Protein AF-A0A431LQL5-F1 (afdb_monomer)

Mean predicted aligned error: 10.03 Å

Foldseek 3Di:
DVVLLVVLVVLLVVLVVLLVVLVVQLVVLVVVLVVLVVLLVVLVVLLVVLVVLLVVLVVQLVVLVVQLVVLVVQLVVLVVVPPVSPVSNVVSVVSNVVSVVSNVVSVVVNVVSVVSNVVSVVVSVVSVVVSVVSVVSSVVSVVVSVVSVVSSVVSVVSSVVVVVVVVVVVVVVVVVVVVVVVVVVVVVVVVVVVVVVVVVVVVVVVDDDPPPPPDDD

Structure (mmCIF, N/CA/C/O backbone):
data_AF-A0A431LQL5-F1
#
_entry.id   AF-A0A431LQL5-F1
#
loop_
_atom_site.group_PDB
_atom_site.id
_atom_site.type_symbol
_atom_site.label_atom_id
_atom_site.label_alt_id
_atom_site.label_comp_id
_atom_site.label_asym_id
_atom_site.label_entity_id
_atom_site.label_seq_id
_atom_site.pdbx_PDB_ins_code
_atom_site.Cartn_x
_atom_site.Cartn_y
_atom_site.Cartn_z
_atom_site.occupancy
_atom_site.B_iso_or_equiv
_atom_site.auth_seq_id
_atom_site.auth_comp_id
_atom_site.auth_asym_id
_atom_site.auth_atom_id
_atom_site.pdbx_PDB_model_num
ATOM 1 N N . MET A 1 1 ? -25.141 4.471 36.724 1.00 68.12 1 MET A N 1
ATOM 2 C CA . MET A 1 1 ? -25.374 3.492 35.639 1.00 68.12 1 MET A CA 1
ATOM 3 C C . MET A 1 1 ? -25.519 4.167 34.290 1.00 68.12 1 MET A C 1
ATOM 5 O O . MET A 1 1 ? -24.923 3.683 33.337 1.00 68.12 1 MET A O 1
ATOM 9 N N . ASP A 1 2 ? -26.201 5.310 34.222 1.00 74.81 2 ASP A N 1
ATOM 10 C CA . ASP A 1 2 ? -26.370 6.087 32.985 1.00 74.81 2 ASP A CA 1
ATOM 11 C C . ASP A 1 2 ? -25.061 6.408 32.254 1.00 74.81 2 ASP A C 1
ATOM 13 O O . ASP A 1 2 ? -24.994 6.272 31.037 1.00 74.81 2 ASP A O 1
ATOM 17 N N . GLU A 1 3 ? -23.993 6.751 32.980 1.00 81.88 3 GLU A N 1
ATOM 18 C CA . GLU A 1 3 ? -22.675 7.021 32.385 1.00 81.88 3 GLU A CA 1
ATOM 19 C C . GLU A 1 3 ? -22.009 5.776 31.775 1.00 81.88 3 GLU A C 1
ATOM 21 O O . GLU A 1 3 ? -21.384 5.851 30.718 1.00 81.88 3 GLU A O 1
ATOM 26 N N . LEU A 1 4 ? -22.164 4.605 32.402 1.00 85.38 4 LEU A N 1
ATOM 27 C CA . LEU A 1 4 ? -21.654 3.346 31.849 1.00 85.38 4 LEU A CA 1
ATOM 28 C C . LEU A 1 4 ? -22.458 2.939 30.611 1.00 85.38 4 LEU A C 1
ATOM 30 O O . LEU A 1 4 ? -21.873 2.592 29.587 1.00 85.38 4 LEU A O 1
ATOM 34 N N . GLY A 1 5 ? -23.788 3.044 30.675 1.00 85.69 5 GLY A N 1
ATOM 35 C CA . GLY A 1 5 ? -24.665 2.766 29.538 1.00 85.69 5 GLY A CA 1
ATOM 36 C C . GLY A 1 5 ? -24.397 3.696 28.351 1.00 85.69 5 GLY A C 1
ATOM 37 O O . GLY A 1 5 ? -24.315 3.235 27.211 1.00 85.69 5 GLY A O 1
ATOM 38 N N . SER A 1 6 ? -24.192 4.993 28.606 1.00 89.00 6 SER A N 1
ATOM 39 C CA . SER A 1 6 ? -23.862 5.969 27.563 1.00 89.00 6 SER A CA 1
ATOM 40 C C . SER A 1 6 ? -22.491 5.697 26.940 1.00 89.00 6 SER A C 1
ATOM 42 O O . SER A 1 6 ? -22.365 5.717 25.715 1.00 89.00 6 SER A O 1
ATOM 44 N N . THR A 1 7 ? -21.486 5.351 27.749 1.00 90.12 7 THR A N 1
ATOM 45 C CA . THR A 1 7 ? -20.135 5.025 27.269 1.00 90.12 7 THR A CA 1
ATOM 46 C C . THR A 1 7 ? -20.139 3.777 26.387 1.00 90.12 7 THR A C 1
ATOM 48 O O . THR A 1 7 ? -19.570 3.792 25.295 1.00 90.12 7 THR A O 1
ATOM 51 N N . VAL A 1 8 ? -20.836 2.715 26.799 1.00 91.12 8 VAL A N 1
ATOM 52 C CA . VAL A 1 8 ? -20.939 1.478 26.010 1.00 91.12 8 VAL A CA 1
ATOM 53 C C . VAL A 1 8 ? -21.670 1.722 24.685 1.00 91.12 8 VAL A C 1
ATOM 55 O O . VAL A 1 8 ? -21.226 1.260 23.631 1.00 91.12 8 VAL A O 1
ATOM 58 N N . ARG A 1 9 ? -22.749 2.515 24.695 1.00 86.19 9 ARG A N 1
ATOM 59 C CA . ARG A 1 9 ? -23.486 2.871 23.474 1.00 86.19 9 ARG A CA 1
ATOM 60 C C . ARG A 1 9 ? -22.652 3.736 22.524 1.00 86.19 9 ARG A C 1
ATOM 62 O O . ARG A 1 9 ? -22.682 3.516 21.312 1.00 86.19 9 ARG A O 1
ATOM 69 N N . ASN A 1 10 ? -21.859 4.660 23.062 1.00 90.06 10 ASN A N 1
ATOM 70 C CA . ASN A 1 10 ? -20.905 5.450 22.284 1.00 90.06 10 ASN A CA 1
ATOM 71 C C . ASN A 1 10 ? -19.797 4.577 21.675 1.00 90.06 10 ASN A C 1
ATOM 73 O O . ASN A 1 10 ? -19.424 4.799 20.521 1.00 90.06 10 ASN A O 1
ATOM 77 N N . ASN A 1 11 ? -19.309 3.557 22.388 1.00 90.75 11 ASN A N 1
ATOM 78 C CA . ASN A 1 11 ? -18.356 2.580 21.847 1.00 90.75 11 ASN A CA 1
ATOM 79 C C . ASN A 1 11 ? -18.954 1.767 20.691 1.00 90.75 11 ASN A C 1
ATOM 81 O O . ASN A 1 11 ? -18.308 1.610 19.652 1.00 90.75 11 ASN A O 1
ATOM 85 N N . ALA A 1 12 ? -20.199 1.303 20.823 1.00 86.81 12 ALA A N 1
ATOM 86 C CA . ALA A 1 12 ? -20.903 0.597 19.750 1.00 86.81 12 ALA A CA 1
ATOM 87 C C . ALA A 1 12 ? -21.078 1.481 18.498 1.00 86.81 12 ALA A C 1
ATOM 89 O O . ALA A 1 12 ? -20.837 1.051 17.371 1.00 86.81 12 ALA A O 1
ATOM 90 N N . HIS A 1 13 ? -21.424 2.758 18.679 1.00 87.88 13 HIS A N 1
ATOM 91 C CA . HIS A 1 13 ? -21.494 3.705 17.565 1.00 87.88 13 HIS A CA 1
ATOM 92 C C . HIS A 1 13 ? -20.112 3.969 16.935 1.00 87.88 13 HIS A C 1
ATOM 94 O O . HIS A 1 13 ? -19.963 3.969 15.712 1.00 87.88 13 HIS A O 1
ATOM 100 N N . SER A 1 14 ? -19.081 4.150 17.764 1.00 90.69 14 SER A N 1
ATOM 101 C CA . SER A 1 14 ? -17.709 4.408 17.307 1.00 90.69 14 SER A CA 1
ATOM 102 C C . SER A 1 14 ? -17.131 3.229 16.524 1.00 90.69 14 SER A C 1
ATOM 104 O O . SER A 1 14 ? -16.461 3.439 15.515 1.00 90.69 14 SER A O 1
ATOM 106 N N . THR A 1 15 ? -17.433 1.994 16.929 1.00 91.06 15 THR A N 1
ATOM 107 C CA . THR A 1 15 ? -17.027 0.785 16.194 1.00 91.06 15 THR A CA 1
ATOM 108 C C . THR A 1 15 ? -17.727 0.662 14.846 1.00 91.06 15 THR A C 1
ATOM 110 O O . THR A 1 15 ? -17.066 0.345 13.859 1.00 91.06 15 THR A O 1
ATOM 113 N N . HIS A 1 16 ? -19.017 0.998 14.741 1.00 87.50 16 HIS A N 1
ATOM 114 C CA . HIS A 1 16 ? -19.687 1.064 13.437 1.00 87.50 16 HIS A CA 1
ATOM 115 C C . HIS A 1 16 ? -19.023 2.071 12.491 1.00 87.50 16 HIS A C 1
ATOM 117 O O . HIS A 1 16 ? -18.766 1.749 11.328 1.00 87.50 16 HIS A O 1
ATOM 123 N N . HIS A 1 17 ? -18.698 3.266 12.991 1.00 90.44 17 HIS A N 1
ATOM 124 C CA . HIS A 1 17 ? -18.000 4.276 12.199 1.00 90.44 17 HIS A CA 1
ATOM 125 C C . HIS A 1 17 ? -16.587 3.818 11.799 1.00 90.44 17 HIS A C 1
ATOM 127 O O . HIS A 1 17 ? -16.195 3.954 10.640 1.00 90.44 17 HIS A O 1
ATOM 133 N N . ALA A 1 18 ? -15.846 3.201 12.724 1.00 92.12 18 ALA A N 1
ATOM 134 C CA . ALA A 1 18 ? -14.536 2.623 12.442 1.00 92.12 18 ALA A CA 1
ATOM 135 C C . ALA A 1 18 ? -14.611 1.537 11.357 1.00 92.12 18 ALA A C 1
ATOM 137 O O . ALA A 1 18 ? -13.776 1.525 10.457 1.00 92.12 18 ALA A O 1
ATOM 138 N N . ASN A 1 19 ? -15.632 0.674 11.379 1.00 88.19 19 ASN A N 1
ATOM 139 C CA . ASN A 1 19 ? -15.791 -0.376 10.374 1.00 88.19 19 ASN A CA 1
ATOM 140 C C . ASN A 1 19 ? -16.018 0.205 8.967 1.00 88.19 19 ASN A C 1
ATOM 142 O O . ASN A 1 19 ? -15.451 -0.283 7.991 1.00 88.19 19 ASN A O 1
ATOM 146 N N . HIS A 1 20 ? -16.787 1.294 8.864 1.00 89.44 20 HIS A N 1
ATOM 147 C CA . HIS A 1 20 ? -16.960 2.015 7.602 1.00 89.44 20 HIS A CA 1
ATOM 148 C C . HIS A 1 20 ? -15.632 2.600 7.089 1.00 89.44 20 HIS A C 1
ATOM 150 O O . HIS A 1 20 ? -15.279 2.404 5.926 1.00 89.44 20 HIS A O 1
ATOM 156 N N . LEU A 1 21 ? -14.863 3.268 7.959 1.00 92.56 21 LEU A N 1
ATOM 157 C CA . LEU A 1 21 ? -13.552 3.833 7.606 1.00 92.56 21 LEU A CA 1
ATOM 158 C C . LEU A 1 21 ? -12.555 2.757 7.161 1.00 92.56 21 LEU A C 1
ATOM 160 O O . LEU A 1 21 ? -11.821 2.949 6.193 1.00 92.56 21 LEU A O 1
ATOM 164 N N . VAL A 1 22 ? -12.553 1.608 7.835 1.00 91.19 22 VAL A N 1
ATOM 165 C CA . VAL A 1 22 ? -11.732 0.449 7.473 1.00 91.19 22 VAL A CA 1
ATOM 166 C C . VAL A 1 22 ? -12.121 -0.096 6.096 1.00 91.19 22 VAL A C 1
ATOM 168 O O . VAL A 1 22 ? -11.240 -0.384 5.285 1.00 91.19 22 VAL A O 1
ATOM 171 N N . GLY A 1 23 ? 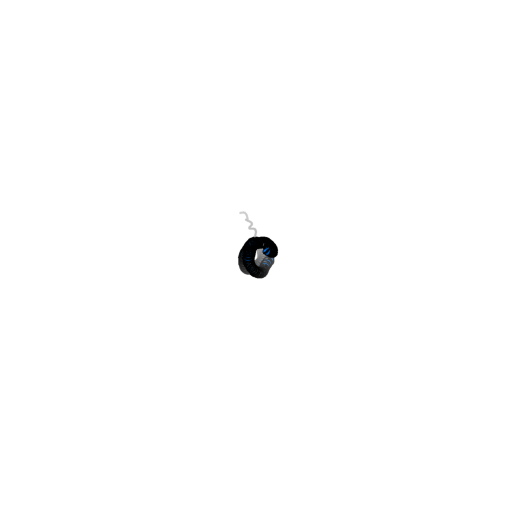-13.421 -0.170 5.790 1.00 88.94 23 GLY A N 1
ATOM 172 C CA . GLY A 1 23 ? -13.912 -0.539 4.461 1.00 88.94 23 GLY A CA 1
ATOM 173 C C . GLY A 1 23 ? -13.392 0.395 3.364 1.00 88.94 23 GLY A C 1
ATOM 174 O O . GLY A 1 23 ? -12.828 -0.071 2.373 1.00 88.94 23 GLY A O 1
ATOM 175 N N . GLN A 1 24 ? -13.487 1.710 3.581 1.00 92.12 24 GLN A N 1
ATOM 176 C CA . GLN A 1 24 ? -12.961 2.715 2.649 1.00 92.12 24 GLN A CA 1
ATOM 177 C C . GLN A 1 24 ? -11.437 2.623 2.486 1.00 92.12 24 GLN A C 1
ATOM 179 O O . GLN A 1 24 ? -10.925 2.706 1.370 1.00 92.12 24 GLN A O 1
ATOM 184 N N . ALA A 1 25 ? -10.695 2.412 3.577 1.00 90.50 25 ALA A N 1
ATOM 185 C CA . ALA A 1 25 ? -9.245 2.233 3.527 1.00 90.50 25 ALA A CA 1
ATOM 186 C C . ALA A 1 25 ? -8.850 0.989 2.714 1.00 90.50 25 ALA A C 1
ATOM 188 O O . ALA A 1 25 ? -7.903 1.037 1.929 1.00 90.50 25 ALA A O 1
ATOM 189 N N . CYS A 1 26 ? -9.603 -0.106 2.850 1.00 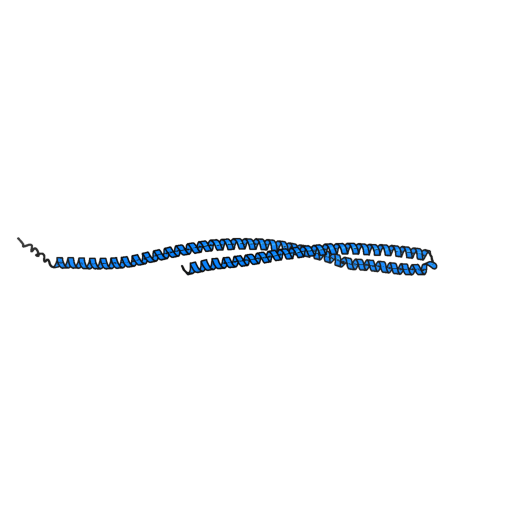88.94 26 CYS A N 1
ATOM 190 C CA . CYS A 1 26 ? -9.386 -1.339 2.096 1.00 88.94 26 CYS A CA 1
ATOM 191 C C . CYS A 1 26 ? -9.637 -1.136 0.591 1.00 88.94 26 CYS A C 1
ATOM 193 O O . CYS A 1 26 ? -8.859 -1.610 -0.241 1.00 88.94 26 CYS A O 1
ATOM 195 N N . GLU A 1 27 ? -10.676 -0.377 0.230 1.00 90.69 27 GLU A N 1
ATOM 196 C CA . GLU A 1 27 ? -10.960 -0.004 -1.160 1.00 90.69 27 GLU A CA 1
ATOM 197 C C . GLU A 1 27 ? -9.833 0.857 -1.755 1.00 90.69 27 GLU A C 1
ATOM 199 O O . GLU A 1 27 ? -9.341 0.570 -2.849 1.00 90.69 27 GLU A O 1
ATOM 204 N N . ILE A 1 28 ? -9.364 1.870 -1.015 1.00 91.06 28 ILE A N 1
ATOM 205 C CA . ILE A 1 28 ? -8.252 2.735 -1.437 1.00 91.06 28 ILE A CA 1
ATOM 206 C C . ILE A 1 28 ? -6.972 1.919 -1.629 1.00 91.06 28 ILE A C 1
ATOM 208 O O . ILE A 1 28 ? -6.311 2.071 -2.656 1.00 91.06 28 ILE A O 1
ATOM 212 N N . ALA A 1 29 ? -6.635 1.039 -0.684 1.00 88.88 29 ALA A N 1
ATOM 213 C CA . ALA A 1 29 ? -5.450 0.191 -0.775 1.00 88.88 29 ALA A CA 1
ATOM 214 C C . ALA A 1 29 ? -5.539 -0.789 -1.959 1.00 88.88 29 ALA A C 1
ATOM 216 O O . ALA A 1 29 ? -4.567 -0.962 -2.691 1.00 88.88 29 ALA A O 1
ATOM 217 N N . THR A 1 30 ? -6.722 -1.357 -2.218 1.00 89.06 30 THR A N 1
ATOM 218 C CA . THR A 1 30 ? -6.963 -2.227 -3.383 1.00 89.06 30 THR A CA 1
ATOM 219 C C . THR A 1 30 ? -6.776 -1.463 -4.693 1.00 89.06 30 THR A C 1
ATOM 221 O O . THR A 1 30 ? -6.071 -1.921 -5.593 1.00 89.06 30 THR A O 1
ATOM 224 N N . ARG A 1 31 ? -7.351 -0.259 -4.797 1.00 92.12 31 ARG A N 1
ATOM 225 C CA . ARG A 1 31 ? -7.182 0.600 -5.975 1.00 92.12 31 ARG A CA 1
ATOM 226 C C . ARG A 1 31 ? -5.724 1.031 -6.154 1.00 92.12 31 ARG A C 1
ATOM 228 O O . ARG A 1 31 ? -5.241 1.052 -7.281 1.00 92.12 31 ARG A O 1
ATOM 235 N N . GLY A 1 32 ? -5.020 1.320 -5.060 1.00 91.69 32 GLY A N 1
ATOM 236 C CA . GLY A 1 32 ? -3.582 1.593 -5.058 1.00 91.69 32 GLY A CA 1
ATOM 237 C C . GLY A 1 32 ? -2.769 0.414 -5.594 1.00 91.69 32 GLY A C 1
ATOM 238 O O . GLY A 1 32 ? -1.915 0.609 -6.454 1.00 91.69 32 GLY A O 1
ATOM 239 N N . GLY A 1 33 ? -3.090 -0.811 -5.167 1.00 90.38 33 GLY A N 1
ATOM 240 C CA . GLY A 1 33 ? -2.481 -2.036 -5.687 1.00 90.38 33 GLY A CA 1
ATOM 241 C C . GLY A 1 33 ? -2.683 -2.222 -7.195 1.00 90.38 33 GLY A C 1
ATOM 242 O O . GLY A 1 33 ? -1.731 -2.555 -7.897 1.00 90.38 33 GLY A O 1
ATOM 243 N N . ASN A 1 34 ? -3.884 -1.935 -7.712 1.00 91.06 34 ASN A N 1
ATOM 244 C CA . ASN A 1 34 ? -4.160 -1.998 -9.153 1.00 91.06 34 ASN A CA 1
ATOM 245 C C . ASN A 1 34 ? -3.312 -0.989 -9.942 1.00 91.06 34 ASN A C 1
ATOM 247 O O . ASN A 1 34 ? -2.672 -1.364 -10.919 1.00 91.06 34 ASN A O 1
ATOM 251 N N . VAL A 1 35 ? -3.240 0.265 -9.478 1.00 93.12 35 VAL A N 1
ATOM 252 C CA . VAL A 1 35 ? -2.421 1.311 -10.120 1.00 93.12 35 VAL A CA 1
ATOM 253 C C . VAL A 1 35 ? -0.941 0.927 -10.128 1.00 93.12 35 VAL A C 1
ATOM 255 O O . VAL A 1 35 ? -0.258 1.114 -11.131 1.00 93.12 35 VAL A O 1
ATOM 258 N N . VAL A 1 36 ? -0.435 0.354 -9.034 1.00 92.38 36 VAL A N 1
ATOM 259 C CA . VAL A 1 36 ? 0.935 -0.173 -8.976 1.00 92.38 36 VAL A CA 1
ATOM 260 C C . VAL A 1 36 ? 1.138 -1.278 -10.021 1.00 92.38 36 VAL A C 1
ATOM 262 O O . VAL A 1 36 ? 2.141 -1.259 -10.732 1.00 92.38 36 VAL A O 1
ATOM 265 N N . GLY A 1 37 ? 0.175 -2.192 -10.178 1.00 89.88 37 GLY A N 1
ATOM 266 C CA . GLY A 1 37 ? 0.203 -3.232 -11.213 1.00 89.88 37 GLY A CA 1
ATOM 267 C C . GLY A 1 37 ? 0.248 -2.679 -12.645 1.00 89.88 37 GLY A C 1
ATOM 268 O O . GLY A 1 37 ? 1.024 -3.167 -13.476 1.00 89.88 37 GLY A O 1
ATOM 269 N N . ASP A 1 38 ? -0.514 -1.621 -12.924 1.00 93.25 38 ASP A N 1
ATOM 270 C CA . ASP A 1 38 ? -0.486 -0.929 -14.217 1.00 93.25 38 ASP A CA 1
ATOM 271 C C . ASP A 1 38 ? 0.889 -0.292 -14.481 1.00 93.25 38 ASP A C 1
ATOM 273 O O . ASP A 1 38 ? 1.436 -0.412 -15.580 1.00 93.25 38 ASP A O 1
ATOM 277 N N . VAL A 1 39 ? 1.502 0.320 -13.459 1.00 92.38 39 VAL A N 1
ATOM 278 C CA . VAL A 1 39 ? 2.849 0.910 -13.560 1.00 92.38 39 VAL A CA 1
ATOM 279 C C . VAL A 1 39 ? 3.910 -0.158 -13.839 1.00 92.38 39 VAL A C 1
ATOM 281 O O . VAL A 1 39 ? 4.758 0.057 -14.706 1.00 92.38 39 VAL A O 1
ATOM 284 N N . VAL A 1 40 ? 3.853 -1.323 -13.180 1.00 88.94 40 VAL A N 1
ATOM 285 C CA . VAL A 1 40 ? 4.763 -2.450 -13.475 1.00 88.94 40 VAL A CA 1
ATOM 286 C C . VAL A 1 40 ? 4.627 -2.888 -14.933 1.00 88.94 40 VAL A C 1
ATOM 288 O O . VAL A 1 40 ? 5.629 -3.106 -15.617 1.00 88.94 40 VAL A O 1
ATOM 291 N N . THR A 1 41 ? 3.393 -2.994 -15.428 1.00 91.19 41 THR A N 1
ATOM 292 C CA . THR A 1 41 ? 3.121 -3.379 -16.820 1.00 91.19 41 THR A CA 1
ATOM 293 C C . THR A 1 41 ? 3.696 -2.357 -17.800 1.00 91.19 41 THR A C 1
ATOM 295 O O . THR A 1 41 ? 4.351 -2.734 -18.773 1.00 91.19 41 THR A O 1
ATOM 298 N N . MET A 1 42 ? 3.531 -1.063 -17.514 1.00 93.06 42 MET A N 1
ATOM 299 C CA . MET A 1 42 ? 4.100 0.012 -18.326 1.00 93.06 42 MET A CA 1
ATOM 300 C C . MET A 1 42 ? 5.634 -0.014 -18.321 1.00 93.06 42 MET A C 1
ATOM 302 O O . MET A 1 42 ? 6.250 0.096 -19.379 1.00 93.06 42 MET A O 1
ATOM 306 N N . MET A 1 43 ? 6.265 -0.213 -17.159 1.00 91.00 43 MET A N 1
ATOM 307 C CA . MET A 1 43 ? 7.725 -0.318 -17.051 1.00 91.00 43 MET A CA 1
ATOM 308 C C . MET A 1 43 ? 8.279 -1.489 -17.866 1.00 91.00 43 MET A C 1
ATOM 310 O O . MET A 1 43 ? 9.250 -1.307 -18.598 1.00 91.00 43 MET A O 1
ATOM 314 N N . ARG A 1 44 ? 7.625 -2.657 -17.835 1.00 89.00 44 ARG A N 1
ATOM 315 C CA . ARG A 1 44 ? 7.991 -3.789 -18.705 1.00 89.00 44 ARG A CA 1
ATOM 316 C C . ARG A 1 44 ? 7.910 -3.416 -20.186 1.00 89.00 44 ARG A C 1
ATOM 318 O O . ARG A 1 44 ? 8.853 -3.672 -20.926 1.00 89.00 44 ARG A O 1
ATOM 325 N N . GLY A 1 45 ? 6.845 -2.726 -20.599 1.00 92.88 45 GLY A N 1
ATOM 326 C CA . GLY A 1 45 ? 6.704 -2.239 -21.975 1.00 92.88 45 GLY A CA 1
ATOM 327 C C . GLY A 1 45 ? 7.804 -1.254 -22.400 1.00 92.88 45 GLY A C 1
ATOM 328 O O . GLY A 1 45 ? 8.260 -1.296 -23.547 1.00 92.88 45 GLY A O 1
ATOM 329 N N . ILE A 1 46 ? 8.268 -0.391 -21.488 1.00 92.00 46 ILE A N 1
ATOM 330 C CA . ILE A 1 46 ? 9.403 0.513 -21.738 1.00 92.00 46 ILE A CA 1
ATOM 331 C C . ILE A 1 46 ? 10.708 -0.285 -21.865 1.00 92.00 46 ILE A C 1
ATOM 333 O O . ILE A 1 46 ? 11.486 -0.007 -22.776 1.00 92.00 46 ILE A O 1
ATOM 337 N N . SER A 1 47 ? 10.940 -1.281 -21.004 1.00 89.94 47 SER A N 1
ATOM 338 C CA . SER A 1 47 ? 12.131 -2.144 -21.073 1.00 89.94 47 SER A CA 1
ATOM 339 C C . SER A 1 47 ? 12.195 -2.902 -22.407 1.00 89.94 47 SER A C 1
ATOM 341 O O . SER A 1 47 ? 13.186 -2.796 -23.134 1.00 89.94 47 SER A O 1
ATOM 343 N N . ASP A 1 48 ? 11.087 -3.525 -22.821 1.00 91.88 48 ASP A N 1
ATOM 344 C CA . ASP A 1 48 ? 10.973 -4.219 -24.111 1.00 91.88 48 ASP A CA 1
ATOM 345 C C . ASP A 1 48 ? 11.204 -3.277 -25.305 1.00 91.88 48 ASP A C 1
ATOM 347 O O . ASP A 1 48 ? 11.825 -3.644 -26.307 1.00 91.88 48 ASP A O 1
ATOM 351 N N . SER A 1 49 ? 10.700 -2.043 -25.217 1.00 94.12 49 SER A N 1
ATOM 352 C CA . SER A 1 49 ? 10.887 -1.032 -26.263 1.00 94.12 49 SER A CA 1
ATOM 353 C C . SER A 1 49 ? 12.342 -0.563 -26.339 1.00 94.12 49 SER A C 1
ATOM 355 O O . SER A 1 49 ? 12.888 -0.448 -27.436 1.00 94.12 49 SER A O 1
ATOM 357 N N . SER A 1 50 ? 12.993 -0.354 -25.194 1.00 94.00 50 SER A N 1
ATOM 358 C CA . SER A 1 50 ? 14.417 -0.007 -25.111 1.00 94.00 50 SER A CA 1
ATOM 359 C C . SER A 1 50 ? 15.305 -1.116 -25.677 1.00 94.00 50 SER A C 1
ATOM 361 O O . SER A 1 50 ? 16.237 -0.823 -26.426 1.00 94.00 50 SER A O 1
ATOM 363 N N . ALA A 1 51 ? 14.982 -2.385 -25.404 1.00 91.44 51 ALA A N 1
ATOM 364 C CA . ALA A 1 51 ? 15.683 -3.533 -25.977 1.00 91.44 51 ALA A CA 1
ATOM 365 C C . ALA A 1 51 ? 15.593 -3.542 -27.513 1.00 91.44 51 ALA A C 1
ATOM 367 O O . ALA A 1 51 ? 16.618 -3.597 -28.193 1.00 91.44 51 ALA A O 1
ATOM 368 N N . LYS A 1 52 ? 14.388 -3.358 -28.072 1.00 95.19 52 LYS A N 1
ATOM 369 C CA . LYS A 1 52 ? 14.190 -3.252 -29.530 1.00 95.19 52 LYS A CA 1
ATOM 370 C C . LYS A 1 52 ? 14.970 -2.091 -30.144 1.00 95.19 52 LYS A C 1
ATOM 372 O O . LYS A 1 52 ? 15.541 -2.240 -31.222 1.00 95.19 52 LYS A O 1
ATOM 377 N N . ILE A 1 53 ? 15.004 -0.933 -29.481 1.00 94.94 53 ILE A N 1
ATOM 378 C CA . ILE A 1 53 ? 15.797 0.211 -29.949 1.00 94.94 53 ILE A CA 1
ATOM 379 C C . ILE A 1 53 ? 17.289 -0.142 -29.940 1.00 94.94 53 ILE A C 1
ATOM 381 O O . ILE A 1 53 ? 17.979 0.148 -30.914 1.00 94.94 53 ILE A O 1
ATOM 385 N N . SER A 1 54 ? 17.785 -0.799 -28.889 1.00 94.69 54 SER A N 1
ATOM 386 C CA . SER A 1 54 ? 19.182 -1.243 -28.799 1.00 94.69 54 SER A CA 1
ATOM 387 C C . SER A 1 54 ? 19.569 -2.172 -29.958 1.00 94.69 54 SER A C 1
ATOM 389 O O . SER A 1 54 ? 20.619 -1.974 -30.577 1.00 94.69 54 SER A O 1
ATOM 391 N N . ASP A 1 55 ? 18.691 -3.113 -30.322 1.00 95.44 55 ASP A N 1
ATOM 392 C CA . ASP A 1 55 ? 18.890 -4.011 -31.466 1.00 95.44 55 ASP A CA 1
ATOM 393 C C . ASP A 1 55 ? 18.954 -3.242 -32.794 1.00 95.44 55 ASP A C 1
ATOM 395 O O . ASP A 1 55 ? 19.862 -3.456 -33.601 1.00 95.44 55 ASP A O 1
ATOM 399 N N . ILE A 1 56 ? 18.037 -2.288 -33.006 1.00 96.12 56 ILE A N 1
ATOM 400 C CA . ILE A 1 56 ? 18.020 -1.430 -34.204 1.00 96.12 56 ILE A CA 1
ATOM 401 C C . ILE A 1 56 ? 19.313 -0.612 -34.305 1.00 96.12 56 ILE A C 1
ATOM 403 O O . ILE A 1 56 ? 19.918 -0.533 -35.375 1.00 96.12 56 ILE A O 1
ATOM 407 N N . ILE A 1 57 ? 19.773 -0.032 -33.195 1.00 96.00 57 ILE A N 1
ATOM 408 C CA . ILE A 1 57 ? 21.035 0.714 -33.146 1.00 96.00 57 ILE A CA 1
ATOM 409 C C . ILE A 1 57 ? 22.227 -0.203 -33.454 1.00 96.00 57 ILE A C 1
ATOM 411 O O . ILE A 1 57 ? 23.149 0.216 -34.155 1.00 96.00 57 ILE A O 1
ATOM 415 N N . GLY A 1 58 ? 22.189 -1.465 -33.016 1.00 96.25 58 GLY A N 1
ATOM 416 C CA . GLY A 1 58 ? 23.170 -2.483 -33.398 1.00 96.25 58 GLY A CA 1
ATOM 417 C C . GLY A 1 58 ? 23.214 -2.741 -34.909 1.00 96.25 58 GLY A C 1
ATOM 418 O O . GLY A 1 58 ? 24.297 -2.799 -35.492 1.00 96.25 58 GLY A O 1
ATOM 419 N N . VAL A 1 59 ? 22.053 -2.826 -35.568 1.00 97.69 59 VAL A N 1
ATOM 420 C CA . VAL A 1 59 ? 21.965 -2.960 -37.035 1.00 97.69 59 VAL A CA 1
ATOM 421 C C 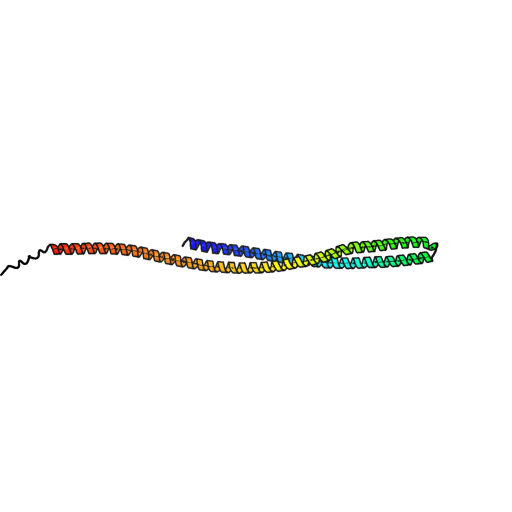. VAL A 1 59 ? 22.515 -1.720 -37.750 1.00 97.69 59 VAL A C 1
ATOM 423 O O . VAL A 1 59 ? 23.215 -1.854 -38.757 1.00 97.69 59 VAL A O 1
ATOM 426 N N . ILE A 1 60 ? 22.249 -0.515 -37.234 1.00 96.50 60 ILE A N 1
ATOM 427 C CA . ILE A 1 60 ? 22.771 0.742 -37.798 1.00 96.50 60 ILE A CA 1
ATOM 428 C C . ILE A 1 60 ? 24.300 0.801 -37.688 1.00 96.50 60 ILE A C 1
ATOM 430 O O . ILE A 1 60 ? 24.961 1.120 -38.677 1.00 96.50 60 ILE A O 1
ATOM 434 N N . ASP A 1 61 ? 24.873 0.448 -36.533 1.00 96.88 61 ASP A N 1
ATOM 435 C CA . ASP A 1 61 ? 26.331 0.384 -36.343 1.00 96.88 61 ASP A CA 1
ATOM 436 C C . ASP A 1 61 ? 26.971 -0.660 -37.278 1.00 96.88 61 ASP A C 1
ATOM 438 O O . ASP A 1 61 ? 27.961 -0.381 -37.957 1.00 96.88 61 ASP A O 1
ATOM 442 N N . GLY A 1 62 ? 26.339 -1.832 -37.426 1.00 97.44 62 GLY A N 1
ATOM 443 C CA . GLY A 1 62 ? 26.754 -2.855 -38.390 1.00 97.44 62 GLY A CA 1
ATOM 444 C C . GLY A 1 62 ? 26.716 -2.368 -39.845 1.00 97.44 62 GLY A C 1
ATOM 445 O O . GLY A 1 62 ? 27.659 -2.598 -40.604 1.00 97.44 62 GLY A O 1
ATOM 446 N N . THR A 1 63 ? 25.670 -1.632 -40.227 1.00 97.31 63 THR A N 1
ATOM 447 C CA . THR A 1 63 ? 25.524 -1.046 -41.573 1.00 97.31 63 THR A CA 1
ATOM 448 C C . THR A 1 63 ? 26.580 0.033 -41.825 1.00 97.31 63 THR A C 1
ATOM 450 O O . THR A 1 63 ? 27.187 0.083 -42.899 1.00 97.31 63 THR A O 1
ATOM 453 N N . ALA A 1 64 ? 26.859 0.873 -40.825 1.00 97.94 64 ALA A N 1
ATOM 454 C CA . ALA A 1 64 ? 27.919 1.872 -40.883 1.00 97.94 64 ALA A CA 1
ATOM 455 C C . ALA A 1 64 ? 29.298 1.210 -41.050 1.00 97.94 64 ALA A C 1
ATOM 457 O O . ALA A 1 64 ? 30.090 1.623 -41.898 1.00 97.94 64 ALA A O 1
ATOM 458 N N . PHE A 1 65 ? 29.565 0.125 -40.320 1.00 97.50 65 PHE A N 1
ATOM 459 C CA . PHE A 1 65 ? 30.801 -0.643 -40.454 1.00 97.50 65 PHE A CA 1
ATOM 460 C C . PHE A 1 65 ? 30.962 -1.265 -41.851 1.00 97.50 65 PHE A C 1
ATOM 462 O O . PHE A 1 65 ? 32.018 -1.122 -42.472 1.00 97.50 65 PHE A O 1
ATOM 469 N N . GLN A 1 66 ? 29.909 -1.890 -42.388 1.00 98.12 66 GLN A N 1
ATOM 470 C CA . GLN A 1 66 ? 29.908 -2.434 -43.751 1.00 98.12 66 GLN A CA 1
ATOM 471 C C . GLN A 1 66 ? 30.145 -1.343 -44.803 1.00 98.12 66 GLN A C 1
ATOM 473 O O . GLN A 1 66 ? 30.960 -1.524 -45.710 1.00 98.12 66 GLN A O 1
ATOM 478 N N . THR A 1 67 ? 29.501 -0.183 -44.650 1.00 97.88 67 THR A N 1
ATOM 479 C CA . THR A 1 67 ? 29.682 0.978 -45.537 1.00 97.88 67 THR A CA 1
ATOM 480 C C . THR A 1 67 ? 31.122 1.494 -45.492 1.00 97.88 67 THR A C 1
ATOM 482 O O . THR A 1 67 ? 31.707 1.798 -46.529 1.00 97.88 67 THR A O 1
ATOM 485 N N . ASN A 1 68 ? 31.734 1.530 -44.306 1.00 96.81 68 ASN A N 1
ATOM 486 C CA . ASN A 1 68 ? 33.134 1.914 -44.134 1.00 96.81 68 ASN A CA 1
ATOM 487 C C . ASN A 1 68 ? 34.096 0.936 -44.841 1.00 96.81 68 ASN A C 1
ATOM 489 O O . ASN A 1 68 ? 35.062 1.380 -45.460 1.00 96.81 68 ASN A O 1
ATOM 493 N N . ILE A 1 69 ? 33.823 -0.376 -44.808 1.00 97.06 69 ILE A N 1
ATOM 494 C CA . ILE A 1 69 ? 34.609 -1.379 -45.552 1.00 97.06 69 ILE A CA 1
ATOM 495 C C . ILE A 1 69 ? 34.432 -1.211 -47.067 1.00 97.06 69 ILE A C 1
ATOM 497 O O . ILE A 1 69 ? 35.417 -1.215 -47.804 1.00 97.06 69 ILE A O 1
ATOM 501 N N . LEU A 1 70 ? 33.197 -1.026 -47.542 1.00 97.31 70 LEU A N 1
ATOM 502 C CA . LEU A 1 70 ? 32.904 -0.781 -48.960 1.00 97.31 70 LEU A CA 1
ATOM 503 C C . LEU A 1 70 ? 33.631 0.465 -49.479 1.00 97.31 70 LEU A C 1
ATOM 505 O O . LEU A 1 70 ? 34.250 0.420 -50.541 1.00 97.31 70 LEU A O 1
ATOM 509 N N . ALA A 1 71 ? 33.614 1.550 -48.704 1.00 97.50 71 ALA A N 1
ATOM 510 C CA . ALA A 1 71 ? 34.311 2.789 -49.027 1.00 97.50 71 ALA A CA 1
ATOM 511 C C . ALA A 1 71 ? 35.836 2.608 -49.072 1.00 97.50 71 ALA A C 1
ATOM 513 O O . ALA A 1 71 ? 36.499 3.132 -49.965 1.00 97.50 71 ALA A O 1
ATOM 514 N N . LEU A 1 72 ? 36.402 1.824 -48.148 1.00 95.88 72 LEU A N 1
ATOM 515 C CA . LEU A 1 72 ? 37.822 1.476 -48.171 1.00 95.88 72 LEU A CA 1
ATOM 516 C C . LEU A 1 72 ? 38.187 0.693 -49.441 1.00 95.88 72 LEU A C 1
ATOM 518 O O . LEU A 1 72 ? 39.155 1.045 -50.111 1.00 95.88 72 LEU A O 1
ATOM 522 N N . ASN A 1 73 ? 37.399 -0.322 -49.799 1.00 96.12 73 ASN A N 1
ATOM 523 C CA . ASN A 1 73 ? 37.620 -1.109 -51.014 1.00 96.12 73 ASN A CA 1
ATOM 524 C C . ASN A 1 73 ? 37.516 -0.239 -52.277 1.00 96.12 73 ASN A C 1
ATOM 526 O O . ASN A 1 73 ? 38.354 -0.348 -53.170 1.00 96.12 73 ASN A O 1
ATOM 530 N N . ALA A 1 74 ? 36.541 0.674 -52.330 1.00 96.00 74 ALA A N 1
ATOM 531 C CA . ALA A 1 74 ? 36.393 1.622 -53.432 1.00 96.00 74 ALA A CA 1
ATOM 532 C C . ALA A 1 74 ? 37.593 2.578 -53.547 1.00 96.00 74 ALA A C 1
ATOM 534 O O . ALA A 1 74 ? 38.054 2.851 -54.653 1.00 96.00 74 ALA A O 1
ATOM 535 N N . ALA A 1 75 ? 38.138 3.051 -52.422 1.00 94.75 75 ALA A N 1
ATOM 536 C CA . ALA A 1 75 ? 39.340 3.883 -52.416 1.00 94.75 75 ALA A CA 1
ATOM 537 C C . ALA A 1 75 ? 40.571 3.126 -52.952 1.00 94.75 75 ALA A C 1
ATOM 539 O O . ALA A 1 75 ? 41.373 3.703 -53.686 1.00 94.75 75 ALA A O 1
ATOM 540 N N . VAL A 1 76 ? 40.701 1.834 -52.627 1.00 95.62 76 VAL A N 1
ATOM 541 C CA . VAL A 1 76 ? 41.769 0.967 -53.154 1.00 95.62 76 VAL A CA 1
ATOM 542 C C . VAL A 1 76 ? 41.635 0.786 -54.668 1.00 95.62 76 VAL A C 1
ATOM 544 O O . VAL A 1 76 ? 42.617 0.952 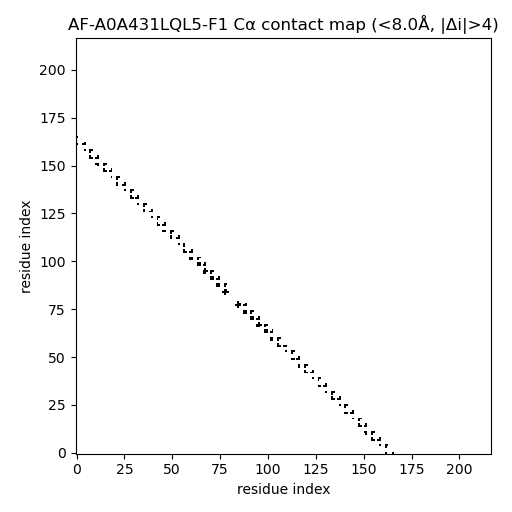-55.391 1.00 95.62 76 VAL A O 1
ATOM 547 N N . GLU A 1 77 ? 40.431 0.505 -55.170 1.00 95.00 77 GLU A N 1
ATOM 548 C CA . GLU A 1 77 ? 40.213 0.318 -56.611 1.00 95.00 77 GLU A CA 1
ATOM 549 C C . GLU A 1 77 ? 40.385 1.633 -57.392 1.00 95.00 77 GLU A C 1
ATOM 551 O O . GLU A 1 77 ? 40.965 1.651 -58.477 1.00 95.00 77 GLU A O 1
ATOM 556 N N . ALA A 1 78 ? 39.982 2.763 -56.804 1.00 95.25 78 ALA A N 1
ATOM 557 C CA . ALA A 1 78 ? 40.228 4.089 -57.364 1.00 95.25 78 ALA A CA 1
ATOM 558 C C . ALA A 1 78 ? 41.731 4.400 -57.477 1.00 95.25 78 ALA A C 1
ATOM 560 O O . ALA A 1 78 ? 42.173 4.919 -58.500 1.00 95.25 78 ALA A O 1
ATOM 561 N N . ALA A 1 79 ? 42.532 4.033 -56.469 1.00 93.06 79 ALA A N 1
ATOM 562 C CA . ALA A 1 79 ? 43.988 4.155 -56.538 1.00 93.06 79 ALA A CA 1
ATOM 563 C C . ALA A 1 79 ? 44.586 3.260 -57.638 1.00 93.06 79 ALA A C 1
ATOM 565 O O . ALA A 1 79 ? 45.518 3.662 -58.334 1.00 93.06 79 ALA A O 1
ATOM 566 N N . ARG A 1 80 ? 44.014 2.067 -57.840 1.00 95.00 80 ARG A N 1
ATOM 567 C CA . ARG A 1 80 ? 44.427 1.121 -58.885 1.00 95.00 80 ARG A CA 1
ATOM 568 C C . ARG A 1 80 ? 44.145 1.631 -60.302 1.00 95.00 80 ARG A C 1
ATOM 570 O O . ARG A 1 80 ? 44.922 1.348 -61.209 1.00 95.00 80 ARG A O 1
ATOM 577 N N . ALA A 1 81 ? 43.078 2.408 -60.486 1.00 93.75 81 ALA A N 1
ATOM 578 C CA . ALA A 1 81 ? 42.714 3.040 -61.757 1.00 93.75 81 ALA A CA 1
ATOM 579 C C . ALA A 1 81 ? 43.554 4.293 -62.108 1.00 93.75 81 ALA A C 1
ATOM 581 O O . ALA A 1 81 ? 43.376 4.874 -63.183 1.00 93.75 81 ALA A O 1
ATOM 582 N N . GLY A 1 82 ? 44.469 4.725 -61.230 1.00 92.31 82 GLY A N 1
ATOM 583 C CA . GLY A 1 82 ? 45.355 5.869 -61.466 1.00 92.31 82 GLY A CA 1
ATOM 584 C C . GLY A 1 82 ? 44.594 7.188 -61.648 1.00 92.31 82 GLY A C 1
ATOM 585 O O . GLY A 1 82 ? 43.658 7.488 -60.908 1.00 92.31 82 GLY A O 1
ATOM 586 N N . GLU A 1 83 ? 44.971 7.988 -62.650 1.00 91.31 83 GLU A N 1
ATOM 587 C CA . GLU A 1 83 ? 44.350 9.301 -62.911 1.00 91.31 83 GLU A CA 1
ATOM 588 C C . GLU A 1 83 ? 42.838 9.213 -63.189 1.00 91.31 83 GLU A C 1
ATOM 590 O O . GLU A 1 83 ? 42.088 10.101 -62.786 1.00 91.31 83 GLU A O 1
ATOM 595 N N . GLN A 1 84 ? 42.367 8.114 -63.792 1.00 88.50 84 GLN A N 1
ATOM 596 C CA . GLN A 1 84 ? 40.943 7.912 -64.098 1.00 88.50 84 GLN A CA 1
ATOM 597 C C . GLN A 1 84 ? 40.097 7.658 -62.838 1.00 88.50 84 GLN A C 1
ATOM 599 O O . GLN A 1 84 ? 38.885 7.866 -62.843 1.00 88.50 84 GLN A O 1
ATOM 604 N N . GLY A 1 85 ? 40.729 7.238 -61.738 1.00 92.62 85 GLY A N 1
ATOM 605 C CA . GLY A 1 85 ? 40.073 6.966 -60.462 1.00 92.62 85 GLY A CA 1
ATOM 606 C C . GLY A 1 85 ? 39.985 8.167 -59.518 1.00 92.62 85 GLY A C 1
ATOM 607 O O . GLY A 1 85 ? 39.350 8.051 -58.471 1.00 92.62 85 GLY A O 1
ATOM 608 N N . ARG A 1 86 ? 40.571 9.332 -59.845 1.00 90.94 86 ARG A N 1
ATOM 609 C CA . ARG A 1 86 ? 40.657 10.476 -58.906 1.00 90.94 86 ARG A CA 1
ATOM 610 C C . ARG A 1 86 ? 39.296 10.947 -58.394 1.00 90.94 86 ARG A C 1
ATOM 612 O O . ARG A 1 86 ? 39.161 11.203 -57.201 1.00 90.94 86 ARG A O 1
ATOM 619 N N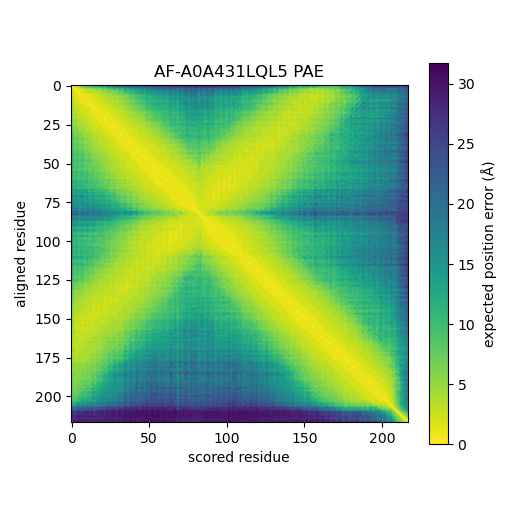 . GLY A 1 87 ? 38.285 11.013 -59.262 1.00 92.19 87 GLY A N 1
ATOM 620 C CA . GLY A 1 87 ? 36.919 11.369 -58.858 1.00 92.19 87 GLY A CA 1
ATOM 621 C C . GLY A 1 87 ? 36.294 10.336 -57.913 1.00 92.19 87 GLY A C 1
ATOM 622 O O . GLY A 1 87 ? 35.711 10.701 -56.894 1.00 92.19 87 GLY A O 1
ATOM 623 N N . PHE A 1 88 ? 36.489 9.044 -58.197 1.00 93.62 88 PHE A N 1
ATOM 624 C CA . PHE A 1 88 ? 36.012 7.951 -57.344 1.00 93.62 88 PHE A CA 1
ATOM 625 C C . PHE A 1 88 ? 36.711 7.920 -55.981 1.00 93.62 88 PHE A C 1
ATOM 627 O O . PHE A 1 88 ? 36.057 7.649 -54.976 1.00 93.62 88 PHE A O 1
ATOM 634 N N . ALA A 1 89 ? 38.005 8.247 -55.919 1.00 93.50 89 ALA A N 1
ATOM 635 C CA . ALA A 1 89 ? 38.757 8.299 -54.666 1.00 93.50 89 ALA A CA 1
ATOM 636 C C . ALA A 1 89 ? 38.194 9.352 -53.693 1.00 93.50 89 ALA A C 1
ATOM 638 O O . ALA A 1 89 ? 38.095 9.089 -52.495 1.00 93.50 89 ALA A O 1
ATOM 639 N N . VAL A 1 90 ? 37.775 10.517 -54.204 1.00 94.88 90 VAL A N 1
ATOM 640 C CA . VAL A 1 90 ? 37.151 11.575 -53.388 1.00 94.88 90 VAL A CA 1
ATOM 641 C C . VAL A 1 90 ? 35.803 11.111 -52.838 1.00 94.88 90 VAL A C 1
ATOM 643 O O . VAL A 1 90 ? 35.562 11.221 -51.637 1.00 94.88 90 VAL A O 1
ATOM 646 N N . VAL A 1 91 ? 34.952 10.526 -53.687 1.00 96.62 91 VAL A N 1
ATOM 647 C CA . VAL A 1 91 ? 33.646 9.997 -53.258 1.00 96.62 91 VAL A CA 1
ATOM 648 C C . VAL A 1 91 ? 33.822 8.893 -52.213 1.00 96.62 91 VAL A C 1
ATOM 650 O O . VAL A 1 91 ? 33.135 8.899 -51.196 1.00 96.62 91 VAL A O 1
ATOM 653 N N . ALA A 1 92 ? 34.775 7.979 -52.409 1.00 97.12 92 ALA A N 1
ATOM 654 C CA . ALA A 1 92 ? 35.078 6.929 -51.443 1.00 97.12 92 ALA A CA 1
ATOM 655 C C . ALA A 1 92 ? 35.520 7.498 -50.080 1.00 97.12 92 ALA A C 1
ATOM 657 O O . ALA A 1 92 ? 35.095 6.998 -49.038 1.00 97.12 92 ALA A O 1
ATOM 658 N N . GLY A 1 93 ? 36.317 8.572 -50.065 1.00 96.56 93 GLY A N 1
ATOM 659 C CA . GLY A 1 93 ? 36.696 9.277 -48.836 1.00 96.56 93 GLY A CA 1
ATOM 660 C C . GLY A 1 93 ? 35.506 9.913 -48.107 1.00 96.56 93 GLY A C 1
ATOM 661 O O . GLY A 1 93 ? 35.391 9.787 -46.885 1.00 96.56 93 GLY A O 1
ATOM 662 N N . GLU A 1 94 ? 34.587 10.534 -48.847 1.00 97.69 94 GLU A N 1
ATOM 663 C CA . GLU A 1 94 ? 33.385 11.150 -48.273 1.00 97.69 94 GLU A CA 1
ATOM 664 C C . GLU A 1 94 ? 32.427 10.093 -47.701 1.00 97.69 94 GLU A C 1
ATOM 666 O O . GLU A 1 94 ? 31.969 10.214 -46.564 1.00 97.69 94 GLU A O 1
ATOM 671 N N . VAL A 1 95 ? 32.198 8.993 -48.432 1.00 97.88 95 VAL A N 1
ATOM 672 C CA . VAL A 1 95 ? 31.378 7.861 -47.961 1.00 97.88 95 VAL A CA 1
ATOM 673 C C . VAL A 1 95 ? 31.985 7.237 -46.704 1.00 97.88 95 VAL A C 1
ATOM 675 O O . VAL A 1 95 ? 31.262 6.924 -45.758 1.00 97.88 95 VAL A O 1
ATOM 678 N N . ARG A 1 96 ? 33.316 7.098 -46.647 1.00 97.19 96 ARG A N 1
ATOM 679 C CA . ARG A 1 96 ? 34.015 6.598 -45.457 1.00 97.19 96 ARG A CA 1
ATOM 680 C C . ARG A 1 96 ? 33.805 7.514 -44.252 1.00 97.19 96 ARG A C 1
ATOM 682 O O . ARG A 1 96 ? 33.502 7.035 -43.161 1.00 97.19 96 ARG A O 1
ATOM 689 N N . THR A 1 97 ? 33.930 8.822 -44.455 1.00 97.31 97 THR A N 1
ATOM 690 C CA . THR A 1 97 ? 33.727 9.828 -43.403 1.00 97.31 97 THR A CA 1
ATOM 691 C C . THR A 1 97 ? 32.284 9.805 -42.898 1.00 97.31 97 THR A C 1
ATOM 693 O O . THR A 1 97 ? 32.046 9.822 -41.689 1.00 97.31 97 THR A O 1
ATOM 696 N N . LEU A 1 98 ? 31.309 9.685 -43.803 1.00 97.38 98 LEU A N 1
ATOM 697 C CA . LEU A 1 98 ? 29.896 9.552 -43.454 1.00 97.38 98 LEU A CA 1
ATOM 698 C C . LEU A 1 98 ? 29.621 8.274 -42.648 1.00 97.38 98 LEU A C 1
ATOM 700 O O . LEU A 1 98 ? 28.927 8.327 -41.633 1.00 97.38 98 LEU A O 1
ATOM 704 N N . ALA A 1 99 ? 30.211 7.146 -43.046 1.00 97.88 99 ALA A N 1
ATOM 705 C CA . ALA A 1 99 ? 30.092 5.880 -42.330 1.00 97.88 99 ALA A CA 1
ATOM 706 C C . ALA A 1 99 ? 30.657 5.968 -40.900 1.00 97.88 99 ALA A C 1
ATOM 708 O O . ALA A 1 99 ? 30.004 5.547 -39.947 1.00 97.88 99 ALA A O 1
ATOM 709 N N . GLN A 1 100 ? 31.829 6.586 -40.722 1.00 96.44 100 GLN A N 1
ATOM 710 C CA . GLN A 1 100 ? 32.415 6.816 -39.396 1.00 96.44 100 GLN A CA 1
ATOM 711 C C . GLN A 1 100 ? 31.539 7.723 -38.521 1.00 96.44 100 GLN A C 1
ATOM 713 O O . GLN A 1 100 ? 31.333 7.425 -37.344 1.00 96.44 100 GLN A O 1
ATOM 718 N N . ARG A 1 101 ? 30.970 8.794 -39.094 1.00 97.62 101 ARG A N 1
ATOM 719 C CA . ARG A 1 101 ? 30.016 9.669 -38.392 1.00 97.62 101 ARG A CA 1
ATOM 720 C C . ARG A 1 101 ? 28.748 8.921 -37.981 1.00 97.62 101 ARG A C 1
ATOM 722 O O . ARG A 1 101 ? 28.272 9.118 -36.868 1.00 97.62 101 ARG A O 1
ATOM 729 N N . SER A 1 102 ? 28.227 8.044 -38.841 1.00 97.00 102 SER A N 1
ATOM 730 C CA . SER A 1 102 ? 27.049 7.226 -38.534 1.00 97.00 102 SER A CA 1
ATOM 731 C C . SER A 1 102 ? 27.312 6.240 -37.393 1.00 97.00 102 SER A C 1
ATOM 733 O O . SER A 1 102 ? 26.475 6.108 -36.505 1.00 97.00 102 SER A O 1
ATOM 735 N N . ALA A 1 103 ? 28.477 5.582 -37.378 1.00 95.88 103 ALA A N 1
ATOM 736 C CA . ALA A 1 103 ? 28.868 4.679 -36.292 1.00 95.88 103 ALA A CA 1
ATOM 737 C C . ALA A 1 103 ? 29.020 5.426 -34.954 1.00 95.88 103 ALA A C 1
ATOM 739 O O . ALA A 1 103 ? 28.591 4.949 -33.904 1.00 95.88 103 ALA A O 1
ATOM 740 N N . GLN A 1 104 ? 29.590 6.634 -34.988 1.00 96.31 104 GLN A N 1
ATOM 741 C CA . GLN A 1 104 ? 29.706 7.477 -33.801 1.00 96.31 104 GLN A CA 1
ATOM 742 C C . GLN A 1 104 ? 28.329 7.897 -33.263 1.00 96.31 104 GLN A C 1
ATOM 744 O O . GLN A 1 104 ? 28.065 7.730 -32.074 1.00 96.31 104 GLN A O 1
ATOM 749 N N . ALA A 1 105 ? 27.423 8.346 -34.136 1.00 95.94 105 ALA A N 1
ATOM 750 C CA . ALA A 1 105 ? 26.056 8.695 -33.752 1.00 95.94 105 ALA A CA 1
ATOM 751 C C . ALA A 1 105 ? 25.289 7.490 -33.174 1.00 95.94 105 ALA A C 1
ATOM 753 O O . ALA A 1 105 ? 24.590 7.620 -32.171 1.00 95.94 105 ALA A O 1
ATOM 754 N N . ALA A 1 106 ? 25.462 6.295 -33.753 1.00 95.75 106 ALA A N 1
ATOM 755 C CA . ALA A 1 106 ? 24.866 5.069 -33.225 1.00 95.75 106 ALA A CA 1
ATOM 756 C C . ALA A 1 106 ? 25.334 4.784 -31.784 1.00 95.75 106 ALA A C 1
ATOM 758 O O . ALA A 1 106 ? 24.516 4.479 -30.916 1.00 95.75 106 ALA A O 1
ATOM 759 N N . LYS A 1 107 ? 26.631 4.954 -31.489 1.00 93.25 107 LYS A N 1
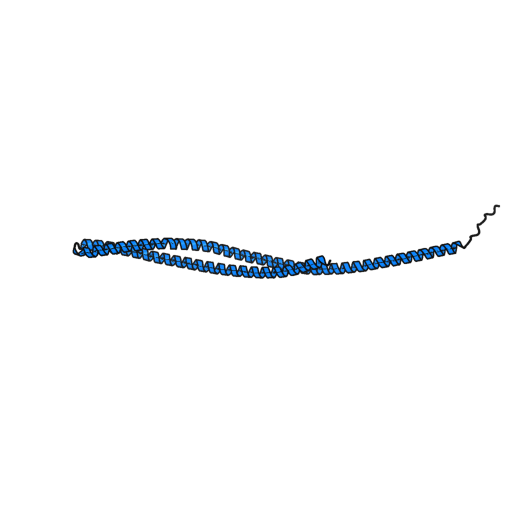ATOM 760 C CA . LYS A 1 107 ? 27.170 4.807 -30.123 1.00 93.25 107 LYS A CA 1
ATOM 761 C C . LYS A 1 107 ? 26.623 5.854 -29.154 1.00 93.25 107 LYS A C 1
ATOM 763 O O . LYS A 1 107 ? 26.289 5.508 -28.021 1.00 93.25 107 LYS A O 1
ATOM 768 N N . GLU A 1 108 ? 26.505 7.102 -29.599 1.00 95.25 108 GLU A N 1
ATOM 769 C CA . GLU A 1 108 ? 25.945 8.198 -28.799 1.00 95.25 108 GLU A CA 1
ATOM 770 C C . GLU A 1 108 ? 24.475 7.963 -28.434 1.00 95.25 108 GLU A C 1
ATOM 772 O O . GLU A 1 108 ? 24.070 8.322 -27.334 1.00 95.25 108 GLU A O 1
ATOM 777 N N . VAL A 1 109 ? 23.699 7.295 -29.296 1.00 94.25 109 VAL A N 1
ATOM 778 C CA . VAL A 1 109 ? 22.313 6.891 -28.996 1.00 94.25 109 VAL A CA 1
ATOM 779 C C . VAL A 1 109 ? 22.252 5.620 -28.140 1.00 94.25 109 VAL A C 1
ATOM 781 O O . VAL A 1 109 ? 21.387 5.501 -27.274 1.00 94.25 109 VAL A O 1
ATOM 784 N N . LYS A 1 110 ? 23.176 4.669 -28.320 1.00 92.62 110 LYS A N 1
ATOM 785 C CA . LYS A 1 110 ? 23.184 3.406 -27.559 1.00 92.62 110 LYS A CA 1
ATOM 786 C C . LYS A 1 110 ? 23.369 3.615 -26.054 1.00 92.62 110 LYS A C 1
ATOM 788 O O . LYS A 1 110 ? 22.738 2.925 -25.252 1.00 92.62 110 LYS A O 1
ATOM 793 N N . SER A 1 111 ? 24.235 4.553 -25.675 1.00 92.25 111 SER A N 1
ATOM 794 C CA . SER A 1 111 ? 24.543 4.858 -24.273 1.00 92.25 111 SER A CA 1
ATOM 795 C C . SER A 1 111 ? 23.301 5.259 -23.448 1.00 92.25 111 SER A C 1
ATOM 797 O O . SER A 1 111 ? 22.978 4.547 -22.493 1.00 92.25 111 SER A O 1
ATOM 799 N N . PRO A 1 112 ? 22.529 6.305 -23.816 1.00 94.38 112 PRO A N 1
ATOM 800 C CA . PRO A 1 112 ? 21.333 6.688 -23.068 1.00 94.38 112 PRO A CA 1
ATOM 801 C C . PRO A 1 112 ? 20.245 5.609 -23.086 1.00 94.38 112 PRO A C 1
ATOM 803 O O . PRO A 1 112 ? 19.572 5.438 -22.078 1.00 94.38 112 PRO A O 1
ATOM 806 N N . ILE A 1 113 ? 20.094 4.835 -24.169 1.00 92.69 113 ILE A N 1
ATOM 807 C CA . ILE A 1 113 ? 19.130 3.718 -24.214 1.00 92.69 113 ILE A CA 1
ATOM 808 C C . ILE A 1 113 ? 19.479 2.634 -23.191 1.00 92.69 113 ILE A C 1
ATOM 810 O O . ILE A 1 113 ? 18.597 2.142 -22.490 1.00 92.69 113 ILE A O 1
ATOM 814 N N . THR A 1 114 ? 20.765 2.302 -23.061 1.00 90.75 114 THR A N 1
ATOM 815 C CA . THR A 1 114 ? 21.232 1.342 -22.048 1.00 90.75 114 THR A CA 1
ATOM 816 C C . THR A 1 114 ? 20.962 1.870 -20.637 1.00 90.75 114 THR A C 1
ATOM 818 O O . THR A 1 114 ? 20.438 1.143 -19.799 1.00 90.75 114 THR A O 1
ATOM 821 N N . SER A 1 115 ? 21.220 3.159 -20.394 1.00 93.12 115 SER A N 1
ATOM 822 C CA . SER A 1 115 ? 20.932 3.786 -19.099 1.00 93.12 115 SER A CA 1
ATOM 823 C C . SER A 1 115 ? 19.433 3.816 -18.769 1.00 93.12 115 SER A C 1
ATOM 825 O O . SER A 1 115 ? 19.058 3.571 -17.625 1.00 93.12 115 SER A O 1
ATOM 827 N N . ILE A 1 116 ? 18.565 4.070 -19.755 1.00 91.81 116 ILE A N 1
ATOM 828 C CA . ILE A 1 116 ? 17.107 4.014 -19.573 1.00 91.81 116 ILE A CA 1
ATOM 829 C C . ILE A 1 116 ? 16.676 2.601 -19.172 1.00 91.81 116 ILE A C 1
ATOM 831 O O . ILE A 1 116 ? 15.868 2.463 -18.258 1.00 91.81 116 ILE A O 1
ATOM 835 N N . ALA A 1 117 ? 17.225 1.560 -19.807 1.00 90.31 117 ALA A N 1
ATOM 836 C CA . ALA A 1 117 ? 16.914 0.176 -19.452 1.00 90.31 117 ALA A CA 1
ATOM 837 C C . ALA A 1 117 ? 17.281 -0.130 -17.986 1.00 90.31 117 ALA A C 1
ATOM 839 O O . ALA A 1 117 ? 16.441 -0.619 -17.235 1.00 90.31 117 ALA A O 1
ATOM 840 N N . GLU A 1 118 ? 18.478 0.265 -17.543 1.00 91.12 118 GLU A N 1
ATOM 841 C CA . GLU A 1 118 ? 18.909 0.105 -16.145 1.00 91.12 118 GLU A CA 1
ATOM 842 C C . GLU A 1 118 ? 18.007 0.864 -15.155 1.00 91.12 118 GLU A C 1
ATOM 844 O O . GLU A 1 118 ? 17.652 0.338 -14.097 1.00 91.12 118 GLU A O 1
ATOM 849 N N . GLN A 1 119 ? 17.608 2.097 -15.486 1.00 92.88 119 GLN A N 1
ATOM 850 C CA . GLN A 1 119 ? 16.705 2.896 -14.649 1.00 92.88 119 GLN A CA 1
ATOM 851 C C . GLN A 1 119 ? 15.303 2.288 -14.562 1.00 92.88 119 GLN A C 1
ATOM 853 O O . GLN A 1 119 ? 14.681 2.325 -13.499 1.00 92.88 119 GLN A O 1
ATOM 858 N N . VAL A 1 120 ? 14.803 1.722 -15.660 1.00 93.25 120 VAL A N 1
ATOM 859 C CA . VAL A 1 120 ? 13.507 1.038 -15.698 1.00 93.25 120 VAL A CA 1
ATOM 860 C C . VAL A 1 120 ? 13.538 -0.229 -14.851 1.00 93.25 120 VAL A C 1
ATOM 862 O O . VAL A 1 120 ? 12.597 -0.449 -14.094 1.00 93.25 120 VAL A O 1
ATOM 865 N N . ASP A 1 121 ? 14.617 -1.010 -14.895 1.00 88.38 121 ASP A N 1
ATOM 866 C CA . ASP A 1 121 ? 14.766 -2.210 -14.064 1.00 88.38 121 ASP A CA 1
ATOM 867 C C . ASP A 1 121 ? 14.820 -1.865 -12.566 1.00 88.38 121 ASP A C 1
ATOM 869 O O . ASP A 1 121 ? 14.142 -2.492 -11.745 1.00 88.38 121 ASP A O 1
ATOM 873 N N . GLN A 1 122 ? 15.560 -0.814 -12.194 1.00 91.75 122 GLN A N 1
ATOM 874 C CA . GLN A 1 122 ? 15.567 -0.300 -10.819 1.00 91.75 122 GLN A CA 1
ATOM 875 C C . GLN A 1 122 ? 14.182 0.212 -10.397 1.00 91.75 122 GLN A C 1
ATOM 877 O O . GLN A 1 122 ? 13.722 -0.071 -9.287 1.00 91.75 122 GLN A O 1
ATOM 882 N N . GLY A 1 123 ? 13.499 0.938 -11.285 1.00 92.31 123 GLY A N 1
ATOM 883 C CA . GLY A 1 123 ? 12.134 1.408 -11.076 1.00 92.31 123 GLY A CA 1
ATOM 884 C C . GLY A 1 123 ? 11.158 0.254 -10.863 1.00 92.31 123 GLY A C 1
ATOM 885 O O . GLY A 1 123 ? 10.370 0.289 -9.919 1.00 92.31 123 GLY A O 1
ATOM 886 N N . ALA A 1 124 ? 11.259 -0.802 -11.669 1.00 89.44 124 ALA A N 1
ATOM 887 C CA . ALA A 1 124 ? 10.409 -1.980 -11.569 1.00 89.44 124 ALA A CA 1
ATOM 888 C C . ALA A 1 124 ? 10.572 -2.667 -10.208 1.00 89.44 124 ALA A C 1
ATOM 890 O O . ALA A 1 124 ? 9.573 -2.998 -9.575 1.00 89.44 124 ALA A O 1
ATOM 891 N N . ALA A 1 125 ? 11.805 -2.800 -9.708 1.00 89.69 125 ALA A N 1
ATOM 892 C CA . ALA A 1 125 ? 12.064 -3.360 -8.381 1.00 89.69 125 ALA A CA 1
ATOM 893 C C . ALA A 1 125 ? 11.467 -2.508 -7.240 1.00 89.69 125 ALA A C 1
ATOM 895 O O . ALA A 1 125 ? 10.962 -3.048 -6.253 1.00 89.69 125 ALA A O 1
ATOM 896 N N . LEU A 1 126 ? 11.502 -1.175 -7.355 1.00 93.00 126 LEU A N 1
ATOM 897 C CA . LEU A 1 126 ? 10.887 -0.275 -6.370 1.00 93.00 126 LEU A CA 1
ATOM 898 C C . LEU A 1 126 ? 9.359 -0.370 -6.382 1.00 93.00 126 LEU A C 1
ATOM 900 O O . LEU A 1 126 ? 8.736 -0.407 -5.320 1.00 93.00 126 LEU A O 1
ATOM 904 N N . VAL A 1 127 ? 8.762 -0.423 -7.570 1.00 92.38 127 VAL A N 1
ATOM 905 C CA . VAL A 1 127 ? 7.310 -0.532 -7.742 1.00 92.38 127 VAL A CA 1
ATOM 906 C C . VAL A 1 127 ? 6.810 -1.905 -7.280 1.00 92.38 127 VAL A C 1
ATOM 908 O O . VAL A 1 127 ? 5.775 -1.974 -6.625 1.00 92.38 127 VAL A O 1
ATOM 911 N N . ASP A 1 128 ? 7.565 -2.980 -7.517 1.00 88.31 128 ASP A N 1
ATOM 912 C CA . ASP A 1 128 ? 7.244 -4.321 -7.013 1.00 88.31 128 ASP A CA 1
ATOM 913 C C . ASP A 1 128 ? 7.208 -4.351 -5.475 1.00 88.31 128 ASP A C 1
ATOM 915 O O . ASP A 1 128 ? 6.215 -4.771 -4.879 1.00 88.31 128 ASP A O 1
ATOM 919 N N . ARG A 1 129 ? 8.217 -3.760 -4.814 1.00 91.88 129 ARG A N 1
ATOM 920 C CA . ARG A 1 129 ? 8.215 -3.570 -3.349 1.00 91.88 129 ARG A CA 1
ATOM 921 C C . ARG A 1 129 ? 7.053 -2.703 -2.859 1.00 91.88 129 ARG A C 1
ATOM 923 O O . ARG A 1 129 ? 6.500 -2.959 -1.789 1.00 91.88 129 ARG A O 1
ATOM 930 N N . ALA A 1 130 ? 6.671 -1.667 -3.606 1.00 90.75 130 ALA A N 1
ATOM 931 C CA . ALA A 1 130 ? 5.483 -0.880 -3.279 1.00 90.75 130 ALA A CA 1
ATOM 932 C C . ALA A 1 130 ? 4.211 -1.741 -3.381 1.00 90.75 130 ALA A C 1
ATOM 934 O O . ALA A 1 130 ? 3.328 -1.640 -2.529 1.00 90.75 130 ALA A O 1
ATOM 935 N N . GLY A 1 131 ? 4.149 -2.639 -4.366 1.00 90.44 131 GLY A N 1
ATOM 936 C CA . GLY A 1 131 ? 3.073 -3.610 -4.547 1.00 90.44 131 GLY A CA 1
ATOM 937 C C . GLY A 1 131 ? 2.946 -4.582 -3.377 1.00 90.44 131 GLY A C 1
ATOM 938 O O . GLY A 1 131 ? 1.849 -4.739 -2.839 1.00 90.44 131 GLY A O 1
ATOM 939 N N . THR A 1 132 ? 4.053 -5.175 -2.921 1.00 91.25 132 THR A N 1
ATOM 940 C CA . THR A 1 132 ? 4.043 -6.056 -1.738 1.00 91.25 132 THR A CA 1
ATOM 941 C C . THR A 1 132 ? 3.616 -5.296 -0.481 1.00 91.25 132 THR A C 1
ATOM 943 O O . THR A 1 132 ? 2.780 -5.781 0.277 1.00 91.25 132 THR A O 1
ATOM 946 N N . THR A 1 133 ? 4.091 -4.060 -0.305 1.00 91.69 133 THR A N 1
ATOM 947 C CA . THR A 1 133 ? 3.704 -3.197 0.827 1.00 91.69 133 THR A CA 1
ATOM 948 C C . THR A 1 133 ? 2.201 -2.884 0.816 1.00 91.69 133 THR A C 1
ATOM 950 O O . THR A 1 133 ? 1.559 -2.869 1.865 1.00 91.69 133 THR A O 1
ATOM 953 N N . MET A 1 134 ? 1.597 -2.679 -0.360 1.00 89.69 134 MET A N 1
ATOM 954 C CA . MET A 1 134 ? 0.144 -2.494 -0.475 1.00 89.69 134 MET A CA 1
ATOM 955 C C . MET A 1 134 ? -0.626 -3.764 -0.093 1.00 89.69 134 MET A C 1
ATOM 957 O O . MET A 1 134 ? -1.658 -3.676 0.571 1.00 89.69 134 MET A O 1
ATOM 961 N N . GLN A 1 135 ? -0.125 -4.949 -0.456 1.00 89.12 135 GLN A N 1
ATOM 962 C CA . GLN A 1 135 ? -0.738 -6.221 -0.053 1.00 89.12 135 GLN A CA 1
ATOM 963 C C . GLN A 1 135 ? -0.670 -6.434 1.464 1.00 89.12 135 GLN A C 1
ATOM 965 O O . GLN A 1 135 ? -1.668 -6.822 2.077 1.00 89.12 135 GLN A O 1
ATOM 970 N N . GLU A 1 136 ? 0.475 -6.131 2.080 1.00 92.44 136 GLU A N 1
ATOM 971 C CA . GLU A 1 136 ? 0.635 -6.143 3.537 1.00 92.44 136 GLU A CA 1
ATOM 972 C C . GLU A 1 136 ? -0.342 -5.169 4.206 1.00 92.44 136 GLU A C 1
ATOM 974 O O . GLU A 1 136 ? -1.051 -5.554 5.135 1.00 92.44 136 GLU A O 1
ATOM 979 N N . MET A 1 137 ? -0.474 -3.949 3.674 1.00 90.75 137 MET A N 1
ATOM 980 C CA . MET A 1 137 ? -1.424 -2.952 4.170 1.00 90.75 137 MET A CA 1
ATOM 981 C C . MET A 1 137 ? -2.872 -3.454 4.105 1.00 90.75 137 MET A C 1
ATOM 983 O O . MET A 1 137 ? -3.596 -3.343 5.093 1.00 90.75 137 MET A O 1
ATOM 987 N N . VAL A 1 138 ? -3.300 -4.054 2.987 1.00 89.06 138 VAL A N 1
ATOM 988 C CA . VAL A 1 138 ? -4.641 -4.658 2.865 1.00 89.06 138 VAL A CA 1
ATOM 989 C C . VAL A 1 138 ? -4.846 -5.750 3.919 1.00 89.06 138 VAL A C 1
ATOM 991 O O . VAL A 1 138 ? -5.912 -5.820 4.533 1.00 89.06 138 VAL A O 1
ATOM 994 N N . SER A 1 139 ? -3.835 -6.587 4.161 1.00 92.19 139 SER A N 1
ATOM 995 C CA . SER A 1 139 ? -3.887 -7.625 5.197 1.00 92.19 139 SER A CA 1
ATOM 996 C C . SER A 1 139 ? -4.051 -7.026 6.599 1.00 92.19 139 SER A C 1
ATOM 998 O O . SER A 1 139 ? -4.960 -7.416 7.334 1.00 92.19 139 SER A O 1
ATOM 1000 N N . SER A 1 140 ? -3.247 -6.019 6.954 1.00 93.62 140 SER A N 1
ATOM 1001 C CA . SER A 1 140 ? -3.346 -5.325 8.243 1.00 93.62 140 SER A CA 1
ATOM 1002 C C . SER A 1 140 ? -4.697 -4.632 8.428 1.00 93.62 140 SER A C 1
ATOM 1004 O O . SER A 1 140 ? -5.307 -4.742 9.488 1.00 93.62 140 SER A O 1
ATOM 1006 N N . VAL A 1 141 ? -5.219 -3.972 7.391 1.00 91.81 141 VAL A N 1
ATOM 1007 C CA . VAL A 1 141 ? -6.537 -3.319 7.433 1.00 91.81 141 VAL A CA 1
ATOM 1008 C C . VAL A 1 141 ? -7.656 -4.345 7.645 1.00 91.81 141 VAL A C 1
ATOM 1010 O O . VAL A 1 141 ? -8.579 -4.094 8.421 1.00 91.81 141 VAL A O 1
ATOM 1013 N N . ARG A 1 142 ? -7.562 -5.537 7.038 1.00 88.94 142 ARG A N 1
ATOM 1014 C CA . ARG A 1 142 ? -8.509 -6.637 7.297 1.00 88.94 142 ARG A CA 1
ATOM 1015 C C . ARG A 1 142 ? -8.456 -7.119 8.745 1.00 88.94 142 ARG A C 1
ATOM 1017 O O . ARG A 1 142 ? -9.509 -7.330 9.334 1.00 88.94 142 ARG A O 1
ATOM 1024 N N . GLN A 1 143 ? -7.267 -7.244 9.336 1.00 93.38 143 GLN A N 1
ATOM 1025 C CA . GLN A 1 143 ? -7.135 -7.600 10.755 1.00 93.38 143 GLN A CA 1
ATOM 1026 C C . GLN A 1 143 ? -7.786 -6.548 11.663 1.00 93.38 143 GLN A C 1
ATOM 1028 O O . GLN A 1 143 ? -8.509 -6.902 12.591 1.00 93.38 143 GLN A O 1
ATOM 1033 N N . VAL A 1 144 ? -7.605 -5.257 11.357 1.00 92.75 144 VAL A N 1
ATOM 1034 C CA . VAL A 1 144 ? -8.286 -4.169 12.076 1.00 92.75 144 VAL A CA 1
ATOM 1035 C C . VAL A 1 144 ? -9.810 -4.269 11.923 1.00 92.75 144 VAL A C 1
ATOM 1037 O O . VAL A 1 144 ? -10.521 -4.081 12.905 1.00 92.75 144 VAL A O 1
ATOM 1040 N N . SER A 1 145 ? -10.330 -4.621 10.740 1.00 89.62 145 SER A N 1
ATOM 1041 C CA . SER A 1 145 ? -11.774 -4.850 10.529 1.00 89.62 145 SER A CA 1
ATOM 1042 C C . SER A 1 145 ? -12.324 -5.960 11.427 1.00 89.62 145 SER A C 1
ATOM 1044 O O . SER A 1 145 ? -13.380 -5.791 12.045 1.00 89.62 145 SER A O 1
ATOM 1046 N N . THR A 1 146 ? -11.591 -7.072 11.544 1.00 91.81 146 THR A N 1
ATOM 1047 C CA . THR A 1 146 ? -11.951 -8.178 12.440 1.00 91.81 146 THR A CA 1
ATOM 1048 C C . THR A 1 146 ? -11.993 -7.710 13.893 1.00 91.81 146 THR A C 1
ATOM 1050 O O . THR A 1 146 ? -13.007 -7.904 14.557 1.00 91.81 146 THR A O 1
ATOM 1053 N N . LEU A 1 147 ? -10.959 -7.003 14.361 1.00 93.00 147 LEU A N 1
ATOM 1054 C CA . LEU A 1 147 ? -10.912 -6.470 15.728 1.00 93.00 147 LEU A CA 1
ATOM 1055 C C . LEU A 1 147 ? -12.065 -5.501 16.013 1.00 93.00 147 LEU A C 1
ATOM 1057 O O . LEU A 1 147 ? -12.697 -5.574 17.062 1.00 93.00 147 LEU A O 1
ATOM 1061 N N . VAL A 1 148 ? -12.387 -4.606 15.078 1.00 92.12 148 VAL A N 1
ATOM 1062 C CA . VAL A 1 148 ? -13.522 -3.681 15.227 1.00 92.12 148 VAL A CA 1
ATOM 1063 C C . VAL A 1 148 ? -14.849 -4.441 15.321 1.00 92.12 148 VAL A C 1
ATOM 1065 O O . VAL A 1 148 ? -15.717 -4.058 16.109 1.00 92.12 148 VAL A O 1
ATOM 1068 N N . SER A 1 149 ? -14.999 -5.529 14.564 1.00 90.00 149 SER A N 1
ATOM 1069 C CA . SER A 1 149 ? -16.184 -6.393 14.625 1.00 90.00 149 SER A CA 1
ATOM 1070 C C . SER A 1 149 ? -16.298 -7.106 15.976 1.00 90.00 149 SER A C 1
ATOM 1072 O O . SER A 1 149 ? -17.382 -7.145 16.557 1.00 90.00 149 SER A O 1
ATOM 1074 N N . GLU A 1 150 ? -15.184 -7.598 16.521 1.00 93.19 150 GLU A N 1
ATOM 1075 C CA . GLU A 1 150 ? -15.127 -8.198 17.860 1.00 93.19 150 GLU A CA 1
ATOM 1076 C C . GLU A 1 150 ? -15.470 -7.181 18.959 1.00 93.19 150 GLU A C 1
ATOM 1078 O O . GLU A 1 150 ? -16.281 -7.474 19.838 1.00 93.19 150 GLU A O 1
ATOM 1083 N N . ILE A 1 151 ? -14.936 -5.954 18.886 1.00 91.31 151 ILE A N 1
ATOM 1084 C CA . ILE A 1 151 ? -15.258 -4.882 19.845 1.00 91.31 151 ILE A CA 1
ATOM 1085 C C . ILE A 1 151 ? -16.739 -4.501 19.753 1.00 91.31 151 ILE A C 1
ATOM 1087 O O . ILE A 1 151 ? -17.370 -4.246 20.779 1.00 91.31 151 ILE A O 1
ATOM 1091 N N . SER A 1 152 ? -17.313 -4.467 18.547 1.00 89.06 152 SER A N 1
ATOM 1092 C CA . SER A 1 152 ? -18.739 -4.185 18.351 1.00 89.06 152 SER A CA 1
ATOM 1093 C C . SER A 1 152 ? -19.613 -5.250 19.023 1.00 89.06 152 SER A C 1
ATOM 1095 O O . SER A 1 152 ? -20.526 -4.908 19.780 1.00 89.06 152 SER A O 1
ATOM 1097 N N . ALA A 1 153 ? -19.277 -6.533 18.842 1.00 91.00 153 ALA A N 1
ATOM 1098 C CA . ALA A 1 153 ? -19.963 -7.643 19.502 1.00 91.00 15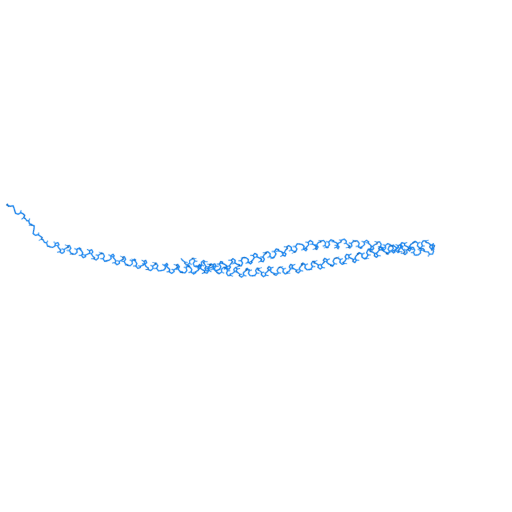3 ALA A CA 1
ATOM 1099 C C . ALA A 1 153 ? -19.845 -7.561 21.035 1.00 91.00 153 ALA A C 1
ATOM 1101 O O . ALA A 1 153 ? -20.863 -7.594 21.730 1.00 91.00 153 ALA A O 1
ATOM 1102 N N . ALA A 1 154 ? -18.632 -7.352 21.558 1.00 92.94 154 ALA A N 1
ATOM 1103 C CA . ALA A 1 154 ? -18.390 -7.200 22.993 1.00 92.94 154 ALA A CA 1
ATOM 1104 C C . ALA A 1 154 ? -19.122 -5.983 23.586 1.00 92.94 154 ALA A C 1
ATOM 1106 O O . ALA A 1 154 ? -19.675 -6.059 24.681 1.00 92.94 154 ALA A O 1
ATOM 1107 N N . SER A 1 155 ? -19.188 -4.866 22.854 1.00 91.75 155 SER A N 1
ATOM 1108 C CA . SER A 1 155 ? -19.920 -3.665 23.283 1.00 91.75 155 SER A CA 1
ATOM 1109 C C . SER A 1 155 ? -21.430 -3.918 23.339 1.00 91.75 155 SER A C 1
ATOM 1111 O O . SER A 1 155 ? -22.105 -3.437 24.248 1.00 91.75 155 SER A O 1
ATOM 1113 N N . SER A 1 156 ? -21.978 -4.700 22.403 1.00 88.88 156 SER A N 1
ATOM 1114 C CA . SER A 1 156 ? -23.392 -5.097 22.426 1.00 88.88 156 SER A CA 1
ATOM 1115 C C . SER A 1 156 ? -23.717 -5.990 23.629 1.00 88.88 156 SER A C 1
ATOM 1117 O O . SER A 1 156 ? -24.746 -5.807 24.289 1.00 88.88 156 SER A O 1
ATOM 1119 N N . GLU A 1 157 ? -22.834 -6.936 23.947 1.00 91.88 157 GLU A N 1
ATOM 1120 C CA . GLU A 1 157 ? -22.963 -7.790 25.130 1.00 91.88 157 GLU A CA 1
ATOM 1121 C C . GLU A 1 157 ? -22.868 -6.968 26.423 1.00 91.88 157 GLU A C 1
ATOM 1123 O O . GLU A 1 157 ? -23.749 -7.055 27.280 1.00 91.88 157 GLU A O 1
ATOM 1128 N N . GLN A 1 158 ? -21.877 -6.075 26.524 1.00 91.31 158 GLN A N 1
ATOM 1129 C CA . GLN A 1 158 ? -21.749 -5.140 27.645 1.00 91.31 158 GLN A CA 1
ATOM 1130 C C . GLN A 1 158 ? -22.993 -4.267 27.808 1.00 91.31 158 GLN A C 1
ATOM 1132 O O . GLN A 1 158 ? -23.436 -4.054 28.934 1.00 91.31 158 GLN A O 1
ATOM 1137 N N . SER A 1 159 ? -23.591 -3.785 26.714 1.00 89.44 159 SER A N 1
ATOM 1138 C CA . SER A 1 159 ? -24.799 -2.957 26.787 1.00 89.44 159 SER A CA 1
ATOM 1139 C C . SER A 1 159 ? -25.960 -3.732 27.401 1.00 89.44 159 SER A C 1
ATOM 1141 O O . SER A 1 159 ? -26.732 -3.168 28.175 1.00 89.44 159 SER A O 1
ATOM 1143 N N . THR A 1 160 ? -26.074 -5.017 27.064 1.00 90.88 160 THR A N 1
ATOM 1144 C CA . THR A 1 160 ? -27.090 -5.911 27.627 1.00 90.88 160 THR A CA 1
ATOM 1145 C C . THR A 1 160 ? -26.825 -6.155 29.113 1.00 90.88 160 THR A C 1
ATOM 1147 O O . THR A 1 160 ? -27.735 -6.015 29.929 1.00 90.88 160 THR A O 1
ATOM 1150 N N . GLY A 1 161 ? -25.571 -6.435 29.483 1.00 92.88 161 GLY A N 1
ATOM 1151 C CA . GLY A 1 161 ? -25.170 -6.637 30.877 1.00 92.88 161 GLY A CA 1
ATOM 1152 C C . GLY A 1 161 ? -25.394 -5.399 31.751 1.00 92.88 161 GLY A C 1
ATOM 1153 O O . GLY A 1 161 ? -25.938 -5.510 32.845 1.00 92.88 161 GLY A O 1
ATOM 1154 N N . VAL A 1 162 ? -25.057 -4.201 31.263 1.00 92.00 162 VAL A N 1
ATOM 1155 C CA . VAL A 1 162 ? -25.311 -2.941 31.986 1.00 92.00 162 VAL A CA 1
ATOM 1156 C C . VAL A 1 162 ? -26.809 -2.728 32.218 1.00 92.00 162 VAL A C 1
ATOM 1158 O O . VAL A 1 162 ? -27.185 -2.294 33.306 1.00 92.00 162 VAL A O 1
ATOM 1161 N N . GLY A 1 163 ? -27.659 -3.079 31.246 1.00 89.62 163 GLY A N 1
ATOM 1162 C CA . GLY A 1 163 ? -29.115 -3.048 31.411 1.00 89.62 163 GLY A CA 1
ATOM 1163 C C . GLY A 1 163 ? -29.588 -3.943 32.560 1.00 89.62 163 GLY A C 1
ATOM 1164 O O . GLY A 1 163 ? -30.272 -3.472 33.462 1.00 89.62 163 GLY A O 1
ATOM 1165 N N . GLN A 1 164 ? -29.128 -5.196 32.593 1.00 92.25 164 GLN A N 1
ATOM 1166 C CA . GLN A 1 164 ? -29.479 -6.150 33.653 1.00 92.25 164 GLN A CA 1
ATOM 1167 C C . GLN A 1 164 ? -29.034 -5.691 35.046 1.00 92.25 164 GLN A C 1
ATOM 1169 O O . GLN A 1 164 ? -29.772 -5.847 36.019 1.00 92.25 164 GLN A O 1
ATOM 1174 N N . VAL A 1 165 ? -27.833 -5.112 35.168 1.00 93.62 165 VAL A N 1
ATOM 1175 C CA . VAL A 1 165 ? -27.382 -4.570 36.458 1.00 93.62 165 VAL A CA 1
ATOM 1176 C C . VAL A 1 165 ? -28.201 -3.330 36.835 1.00 93.62 165 VAL A C 1
ATOM 1178 O O . VAL A 1 165 ? -28.503 -3.146 38.011 1.00 93.62 165 VAL A O 1
ATOM 1181 N N . GLY A 1 166 ? -28.604 -2.507 35.863 1.00 91.06 166 GLY A N 1
ATOM 1182 C CA . GLY A 1 166 ? -29.538 -1.398 36.080 1.00 91.06 166 GLY A CA 1
ATOM 1183 C C . GLY A 1 166 ? -30.855 -1.859 36.709 1.00 91.06 166 GLY A C 1
ATOM 1184 O O . GLY A 1 166 ? -31.256 -1.320 37.742 1.00 91.06 166 GLY A O 1
ATOM 1185 N N . ASP A 1 167 ? -31.464 -2.909 36.156 1.00 92.62 167 ASP A N 1
ATOM 1186 C CA . ASP A 1 167 ? -32.701 -3.500 36.683 1.00 92.62 167 ASP A CA 1
ATOM 1187 C C . ASP A 1 167 ? -32.507 -4.052 38.105 1.00 92.62 167 ASP A C 1
ATOM 1189 O O . ASP A 1 167 ? -33.310 -3.790 39.004 1.00 92.62 167 ASP A O 1
ATOM 1193 N N . ALA A 1 168 ? -31.401 -4.763 38.348 1.00 94.06 168 ALA A N 1
ATOM 1194 C CA . ALA A 1 168 ? -31.079 -5.303 39.669 1.00 94.06 168 ALA A CA 1
ATOM 1195 C C . ALA A 1 168 ? -30.888 -4.199 40.723 1.00 94.06 168 ALA A C 1
ATOM 1197 O O . ALA A 1 168 ? -31.358 -4.333 41.853 1.00 94.06 168 ALA A O 1
ATOM 1198 N N . VAL A 1 169 ? -30.235 -3.090 40.361 1.00 93.94 169 VAL A N 1
ATOM 1199 C CA . VAL A 1 169 ? -30.063 -1.931 41.251 1.00 93.94 169 VAL A CA 1
ATOM 1200 C C . VAL A 1 169 ? -31.409 -1.270 41.549 1.00 93.94 169 VAL A C 1
ATOM 1202 O O . VAL A 1 169 ? -31.664 -0.940 42.705 1.00 93.94 169 VAL A O 1
ATOM 1205 N N . SER A 1 170 ? -32.296 -1.144 40.557 1.00 93.19 170 SER A N 1
ATOM 1206 C CA . SER A 1 170 ? -33.654 -0.624 40.772 1.00 93.19 170 SER A CA 1
ATOM 1207 C C . SER A 1 170 ? -34.457 -1.503 41.738 1.00 93.19 170 SER A C 1
ATOM 1209 O O . SER A 1 170 ? -35.180 -0.989 42.590 1.00 93.19 170 SER A O 1
ATOM 1211 N N . GLN A 1 171 ? -34.313 -2.828 41.643 1.00 95.25 171 GLN A N 1
ATOM 1212 C CA . GLN A 1 171 ? -34.967 -3.766 42.555 1.00 95.25 171 GLN A CA 1
ATOM 1213 C C . GLN A 1 171 ? -34.422 -3.646 43.987 1.00 95.25 171 GLN A C 1
ATOM 1215 O O . GLN A 1 171 ? -35.190 -3.681 44.950 1.00 95.25 171 GLN A O 1
ATOM 1220 N N . ILE A 1 172 ? -33.101 -3.494 44.139 1.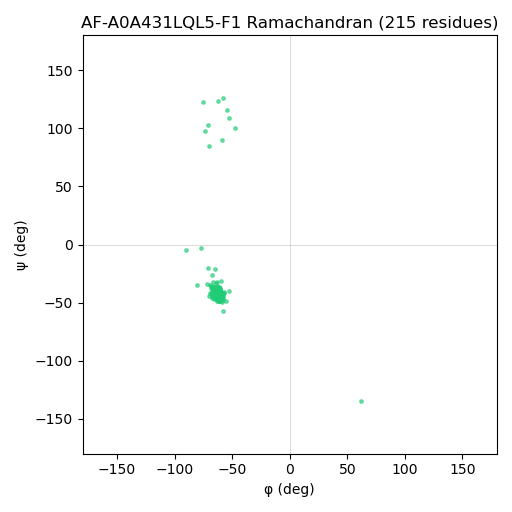00 95.62 172 ILE A N 1
ATOM 1221 C CA . ILE A 1 172 ? -32.462 -3.279 45.445 1.00 95.62 172 ILE A CA 1
ATOM 1222 C C . ILE A 1 172 ? -32.937 -1.965 46.066 1.00 95.62 172 ILE A C 1
ATOM 1224 O O . ILE A 1 172 ? -33.221 -1.939 47.264 1.00 95.62 172 ILE A O 1
ATOM 1228 N N . ASP A 1 173 ? -33.055 -0.895 45.276 1.00 96.12 173 ASP A N 1
ATOM 1229 C CA . ASP A 1 173 ? -33.562 0.391 45.760 1.00 96.12 173 ASP A CA 1
ATOM 1230 C C . ASP A 1 173 ? -34.999 0.255 46.283 1.00 96.12 173 ASP A C 1
ATOM 1232 O O . ASP A 1 173 ? -35.289 0.659 47.408 1.00 96.12 173 ASP A O 1
ATOM 1236 N N . GLN A 1 174 ? -35.870 -0.442 45.544 1.00 96.25 174 GLN A N 1
ATOM 1237 C CA . GLN A 1 174 ? -37.245 -0.708 45.975 1.00 96.25 174 GLN A CA 1
ATOM 1238 C C . GLN A 1 174 ? -37.307 -1.476 47.306 1.00 96.25 174 GLN A C 1
ATOM 1240 O O . GLN A 1 174 ? -38.051 -1.094 48.211 1.00 96.25 174 GLN A O 1
ATOM 1245 N N . VAL A 1 175 ? -36.514 -2.543 47.454 1.00 97.12 175 VAL A N 1
ATOM 1246 C CA . VAL A 1 175 ? -36.443 -3.315 48.708 1.00 97.12 175 VAL A CA 1
ATOM 1247 C C . VAL A 1 175 ? -35.859 -2.470 49.843 1.00 97.12 175 VAL A C 1
ATOM 1249 O O . VAL A 1 175 ? -36.310 -2.568 50.981 1.00 97.12 175 VAL A O 1
ATOM 1252 N N . THR A 1 176 ? -34.890 -1.604 49.551 1.00 96.44 176 THR A N 1
ATOM 1253 C CA . THR A 1 176 ? -34.289 -0.698 50.540 1.00 96.44 176 THR A CA 1
ATOM 1254 C C . THR A 1 176 ? -35.309 0.321 51.046 1.00 96.44 176 THR A C 1
ATOM 1256 O O . THR A 1 176 ? -35.426 0.510 52.257 1.00 96.44 176 THR A O 1
ATOM 1259 N N . GLN A 1 177 ? -36.104 0.916 50.151 1.00 96.12 177 GLN A N 1
ATOM 1260 C CA . GLN A 1 177 ? -37.200 1.814 50.525 1.00 96.12 177 GLN A CA 1
ATOM 1261 C C . GLN A 1 177 ? -38.279 1.086 51.336 1.00 96.12 177 GLN A C 1
ATOM 1263 O O . GLN A 1 177 ? -38.749 1.607 52.348 1.00 96.12 177 GLN A O 1
ATOM 1268 N N . GLN A 1 178 ? -38.632 -0.143 50.950 1.00 96.38 178 GLN A N 1
ATOM 1269 C CA . GLN A 1 178 ? -39.581 -0.961 51.705 1.00 96.38 178 GLN A CA 1
ATOM 1270 C C . GLN A 1 178 ? -39.060 -1.293 53.110 1.00 96.38 178 GLN A C 1
ATOM 1272 O O . GLN A 1 178 ? -39.811 -1.214 54.079 1.00 96.38 178 GLN A O 1
ATOM 1277 N N . ASN A 1 179 ? -37.773 -1.620 53.241 1.00 95.75 179 ASN A N 1
ATOM 1278 C CA . ASN A 1 179 ? -37.142 -1.860 54.535 1.00 95.75 179 ASN A CA 1
ATOM 1279 C C . ASN A 1 179 ? -37.138 -0.599 55.405 1.00 95.75 179 ASN A C 1
ATOM 1281 O O . ASN A 1 179 ? -37.384 -0.699 56.603 1.00 95.75 179 ASN A O 1
ATOM 1285 N N . ALA A 1 180 ? -36.901 0.581 54.825 1.00 96.12 180 ALA A N 1
ATOM 1286 C CA . ALA A 1 180 ? -36.993 1.843 55.555 1.00 96.12 180 ALA A CA 1
ATOM 1287 C C . ALA A 1 180 ? -38.415 2.077 56.099 1.00 96.12 180 ALA A C 1
ATOM 1289 O O . ALA A 1 180 ? -38.572 2.353 57.287 1.00 96.12 180 ALA A O 1
ATOM 1290 N N . ALA A 1 181 ? -39.446 1.863 55.274 1.00 95.94 181 ALA A N 1
ATOM 1291 C CA . ALA A 1 181 ? -40.843 1.963 55.700 1.00 95.94 181 ALA A CA 1
ATOM 1292 C C . ALA A 1 181 ? -41.193 0.944 56.799 1.00 95.94 181 ALA A C 1
ATOM 1294 O O . ALA A 1 181 ? -41.803 1.294 57.807 1.00 95.94 181 ALA A O 1
ATOM 1295 N N . LEU A 1 182 ? -40.744 -0.308 56.657 1.00 97.19 182 LEU A N 1
ATOM 1296 C CA . LEU A 1 182 ? -40.924 -1.340 57.682 1.00 97.19 182 LEU A CA 1
ATOM 1297 C C . LEU A 1 182 ? -40.253 -0.960 59.006 1.00 97.19 182 LEU A C 1
ATOM 1299 O O . LEU A 1 182 ? -40.806 -1.228 60.071 1.00 97.19 182 LEU A O 1
ATOM 1303 N N . VAL A 1 183 ? -39.076 -0.331 58.965 1.00 97.31 183 VAL A N 1
ATOM 1304 C CA . VAL A 1 183 ? -38.388 0.151 60.171 1.00 97.31 183 VAL A CA 1
ATOM 1305 C C . VAL A 1 183 ? -39.184 1.273 60.841 1.00 97.31 183 VAL A C 1
ATOM 1307 O O . VAL A 1 183 ? -39.307 1.261 62.067 1.00 97.31 183 VAL A O 1
ATOM 1310 N N . GLU A 1 184 ? -39.770 2.197 60.075 1.00 95.50 184 GLU A N 1
ATOM 1311 C CA . GLU A 1 184 ? -40.663 3.233 60.613 1.00 95.50 184 GLU A CA 1
ATOM 1312 C C . GLU A 1 184 ? -41.914 2.629 61.269 1.00 95.50 184 GLU A C 1
ATOM 1314 O O . GLU A 1 184 ? -42.258 2.991 62.399 1.00 95.50 184 GLU A O 1
ATOM 1319 N N . GLU A 1 185 ? -42.554 1.653 60.620 1.00 96.00 185 GLU A N 1
ATOM 1320 C CA . GLU A 1 185 ? -43.693 0.924 61.190 1.00 96.00 185 GLU A CA 1
ATOM 1321 C C . GLU A 1 185 ? -43.308 0.178 62.475 1.00 96.00 185 GLU A C 1
ATOM 1323 O O . GLU A 1 185 ? -44.017 0.259 63.483 1.00 96.00 185 GLU A O 1
ATOM 1328 N N . CYS A 1 186 ? -42.157 -0.504 62.482 1.00 95.44 186 CYS A N 1
ATOM 1329 C CA . CYS A 1 186 ? -41.636 -1.194 63.663 1.00 95.44 186 CYS A CA 1
ATOM 1330 C C . CYS A 1 186 ? -41.361 -0.223 64.814 1.00 95.44 186 CYS A C 1
ATOM 1332 O O . CYS A 1 186 ? -41.695 -0.524 65.961 1.00 95.44 186 CYS A O 1
ATOM 1334 N N . ALA A 1 187 ? -40.785 0.946 64.528 1.00 96.12 187 ALA A N 1
ATOM 1335 C CA . ALA A 1 187 ? -40.535 1.976 65.530 1.00 96.12 187 ALA A CA 1
ATOM 1336 C C . ALA A 1 187 ? -41.849 2.506 66.130 1.00 96.12 187 ALA A C 1
ATOM 1338 O O . ALA A 1 187 ? -41.970 2.621 67.353 1.00 96.12 187 ALA A O 1
ATOM 1339 N N . ALA A 1 188 ? -42.866 2.752 65.298 1.00 95.69 188 ALA A N 1
ATOM 1340 C CA . ALA A 1 188 ? -44.191 3.168 65.756 1.00 95.69 188 ALA A CA 1
ATOM 1341 C C . ALA A 1 188 ? -44.882 2.083 66.605 1.00 95.69 188 ALA A C 1
ATOM 1343 O O . ALA A 1 188 ? -45.476 2.383 67.648 1.00 95.69 188 ALA A O 1
ATOM 1344 N N . ALA A 1 189 ? -44.773 0.814 66.198 1.00 95.50 189 ALA A N 1
ATOM 1345 C CA . ALA A 1 189 ? -45.291 -0.324 66.950 1.00 95.50 189 ALA A CA 1
ATOM 1346 C C . ALA A 1 189 ? -44.585 -0.476 68.307 1.00 95.50 189 ALA A C 1
ATOM 1348 O O . ALA A 1 189 ? -45.254 -0.644 69.328 1.00 95.50 189 ALA A O 1
ATOM 1349 N N . ALA A 1 190 ? -43.257 -0.341 68.344 1.00 96.50 190 ALA A N 1
ATOM 1350 C CA . ALA A 1 190 ? -42.474 -0.368 69.576 1.00 96.50 190 ALA A CA 1
ATOM 1351 C C . ALA A 1 190 ? -42.879 0.764 70.537 1.00 96.50 190 ALA A C 1
ATOM 1353 O O . ALA A 1 190 ? -43.066 0.519 71.729 1.00 96.50 190 ALA A O 1
ATOM 1354 N N . GLU A 1 191 ? -43.104 1.982 70.033 1.00 95.94 191 GLU A N 1
ATOM 1355 C CA . GLU A 1 191 ? -43.562 3.112 70.853 1.00 95.94 191 GLU A CA 1
ATOM 1356 C C . GLU A 1 191 ? -45.000 2.912 71.369 1.00 95.94 191 GLU A C 1
ATOM 1358 O O . GLU A 1 191 ? -45.328 3.273 72.503 1.00 95.94 191 GLU A O 1
ATOM 1363 N N . SER A 1 192 ? -45.873 2.293 70.568 1.00 96.06 192 SER A N 1
ATOM 1364 C CA . SER A 1 192 ? -47.219 1.888 70.993 1.00 96.06 192 SER A CA 1
ATOM 1365 C C . SER A 1 192 ? -47.173 0.847 72.117 1.00 96.06 192 SER A C 1
ATOM 1367 O O . SER A 1 192 ? -47.810 1.034 73.156 1.00 96.06 192 SER A O 1
ATOM 1369 N N . LEU A 1 193 ? -46.360 -0.204 71.958 1.00 95.88 193 LEU A N 1
ATOM 1370 C CA . LEU A 1 193 ? -46.151 -1.233 72.979 1.00 95.88 193 LEU A CA 1
ATOM 1371 C C . LEU A 1 193 ? -45.554 -0.643 74.262 1.00 95.88 193 LEU A C 1
ATOM 1373 O O . LEU A 1 193 ? -46.020 -0.972 75.353 1.00 95.88 193 LEU A O 1
ATOM 1377 N N . LYS A 1 194 ? -44.593 0.287 74.151 1.00 96.00 194 LYS A N 1
ATOM 1378 C CA . LYS A 1 194 ? -44.027 1.012 75.300 1.00 96.00 194 LYS A CA 1
ATOM 1379 C C . LYS A 1 194 ? -45.109 1.766 76.074 1.00 96.00 194 LYS A C 1
ATOM 1381 O O . LYS A 1 194 ? -45.165 1.659 77.298 1.00 96.00 194 LYS A O 1
ATOM 1386 N N . ARG A 1 195 ? -45.996 2.491 75.378 1.00 95.38 195 ARG A N 1
ATOM 1387 C CA . ARG A 1 195 ? -47.126 3.203 76.005 1.00 95.38 195 ARG A CA 1
ATOM 1388 C C . ARG A 1 195 ? -48.108 2.251 76.688 1.00 95.38 195 ARG A C 1
ATOM 1390 O O . ARG A 1 195 ? -48.513 2.525 77.813 1.00 95.38 195 ARG A O 1
ATOM 1397 N N . GLN A 1 196 ? -48.465 1.134 76.050 1.00 94.44 196 GLN A N 1
ATOM 1398 C CA . GLN A 1 196 ? -49.361 0.134 76.647 1.00 94.44 196 GLN A CA 1
ATOM 1399 C C . GLN A 1 196 ? -48.754 -0.505 77.901 1.00 94.44 196 GLN A C 1
ATOM 1401 O O . GLN A 1 196 ? -49.439 -0.637 78.914 1.00 94.44 196 GLN A O 1
ATOM 1406 N N . ALA A 1 197 ? -47.463 -0.845 77.864 1.00 95.81 197 ALA A N 1
ATOM 1407 C CA . ALA A 1 197 ? -46.745 -1.362 79.024 1.00 95.81 197 ALA A CA 1
ATOM 1408 C C . ALA A 1 197 ? -46.725 -0.347 80.180 1.00 95.81 197 ALA A C 1
ATOM 1410 O O . ALA A 1 197 ? -46.979 -0.723 81.322 1.00 95.81 197 ALA A O 1
ATOM 1411 N N . HIS A 1 198 ? -46.496 0.941 79.892 1.00 94.31 198 HIS A N 1
ATOM 1412 C CA . HIS A 1 198 ? -46.576 2.004 80.901 1.00 94.31 198 HIS A CA 1
ATOM 1413 C C . HIS A 1 198 ? -47.980 2.116 81.509 1.00 94.31 198 HIS A C 1
ATOM 1415 O O . HIS A 1 198 ? -48.115 2.135 82.729 1.00 94.31 198 HIS A O 1
ATOM 1421 N N . GLY A 1 199 ? -49.026 2.094 80.676 1.00 93.25 199 GLY A N 1
ATOM 1422 C CA . GLY A 1 199 ? -50.413 2.136 81.145 1.00 93.25 199 GLY A CA 1
ATOM 1423 C C . GLY A 1 199 ? -50.794 0.941 82.028 1.00 93.25 199 GLY A C 1
ATOM 1424 O O . GLY A 1 199 ? -51.505 1.107 83.016 1.00 93.25 199 GLY A O 1
ATOM 1425 N N . LEU A 1 200 ? -50.286 -0.260 81.727 1.00 92.38 200 LEU A N 1
ATOM 1426 C CA . LEU A 1 200 ? -50.467 -1.438 82.585 1.00 92.38 200 LEU A CA 1
ATOM 1427 C C . LEU A 1 200 ? -49.784 -1.265 83.948 1.00 92.38 200 LEU A C 1
ATOM 1429 O O . LEU A 1 200 ? -50.379 -1.596 84.972 1.00 92.38 200 LEU A O 1
ATOM 1433 N N . VAL A 1 201 ? -48.559 -0.731 83.975 1.00 92.19 201 VAL A N 1
ATOM 1434 C CA . VAL A 1 201 ? -47.837 -0.447 85.227 1.00 92.19 201 VAL A CA 1
ATOM 1435 C C . VAL A 1 201 ? -48.596 0.578 86.072 1.00 92.19 201 VAL A C 1
ATOM 1437 O O . VAL A 1 201 ? -48.784 0.352 87.266 1.00 92.19 201 VAL A O 1
ATOM 1440 N N . GLU A 1 202 ? -49.088 1.662 85.467 1.00 89.69 202 GLU A N 1
ATOM 1441 C CA . GLU A 1 202 ? -49.905 2.670 86.156 1.00 89.69 202 GLU A CA 1
ATOM 1442 C C . GLU A 1 202 ? -51.202 2.076 86.720 1.00 89.69 202 GLU A C 1
ATOM 1444 O O . GLU A 1 202 ? -51.540 2.324 87.878 1.00 89.69 202 GLU A O 1
ATOM 1449 N N . ALA A 1 203 ? -51.903 1.241 85.945 1.00 90.50 203 ALA A N 1
ATOM 1450 C CA . ALA A 1 203 ? -53.128 0.581 86.392 1.00 90.50 203 ALA A CA 1
ATOM 1451 C C . ALA A 1 203 ? -52.889 -0.343 87.599 1.00 90.50 203 ALA A C 1
ATOM 1453 O O . ALA A 1 203 ? -53.702 -0.378 88.524 1.00 90.50 203 ALA A O 1
ATOM 1454 N N . VAL A 1 204 ? -51.762 -1.064 87.623 1.00 90.12 204 VAL A N 1
ATOM 1455 C CA . VAL A 1 204 ? -51.378 -1.915 88.759 1.00 90.12 204 VAL A CA 1
ATOM 1456 C C . VAL A 1 204 ? -50.937 -1.077 89.969 1.00 90.12 204 VAL A C 1
ATOM 1458 O O . VAL A 1 204 ? -51.230 -1.452 91.103 1.00 90.12 204 VAL A O 1
ATOM 1461 N N . ALA A 1 205 ? -50.303 0.081 89.764 1.00 85.19 205 ALA A N 1
ATOM 1462 C CA . ALA A 1 205 ? -49.813 0.949 90.841 1.00 85.19 205 ALA A CA 1
ATOM 1463 C C . ALA A 1 205 ? -50.926 1.550 91.727 1.00 85.19 205 ALA A C 1
ATOM 1465 O O . ALA A 1 205 ? -50.665 1.928 92.871 1.00 85.19 205 ALA A O 1
ATOM 1466 N N . VAL A 1 206 ? -52.171 1.615 91.237 1.00 86.19 206 VAL A N 1
ATOM 1467 C CA . VAL A 1 206 ? -53.338 2.045 92.034 1.00 86.19 206 VAL A CA 1
ATOM 1468 C C . VAL A 1 206 ? -53.667 1.040 93.146 1.00 86.19 206 VAL A C 1
ATOM 1470 O O . VAL A 1 206 ? -54.211 1.419 94.188 1.00 86.19 206 VAL A O 1
ATOM 1473 N N . PHE A 1 207 ? -53.314 -0.237 92.974 1.00 80.81 207 PHE A N 1
ATOM 1474 C CA . PHE A 1 207 ? -53.526 -1.252 93.999 1.00 80.81 207 PHE A CA 1
ATOM 1475 C C . PHE A 1 207 ? -52.526 -1.066 95.144 1.00 80.81 207 PHE A C 1
ATOM 1477 O O . PHE A 1 207 ? -51.389 -1.535 95.105 1.00 80.81 207 PHE A O 1
ATOM 1484 N N . LYS A 1 208 ? -52.972 -0.402 96.215 1.00 70.81 208 LYS A N 1
ATOM 1485 C CA . LYS A 1 208 ? -52.247 -0.368 97.488 1.00 70.81 208 LYS A CA 1
ATOM 1486 C C . LYS A 1 208 ? -52.341 -1.735 98.152 1.00 70.81 208 LYS A C 1
ATOM 1488 O O . LYS A 1 208 ? -53.365 -2.081 98.740 1.00 70.81 208 LYS A O 1
ATOM 1493 N N . LEU A 1 209 ? -51.264 -2.505 98.065 1.00 71.25 209 LEU A N 1
ATOM 1494 C CA . LEU A 1 209 ? -51.091 -3.680 98.906 1.00 71.25 209 LEU A CA 1
ATOM 1495 C C . LEU A 1 209 ? -51.046 -3.192 100.353 1.00 71.25 209 LEU A C 1
ATOM 1497 O O . LEU A 1 209 ? -50.262 -2.302 100.680 1.00 71.25 209 LEU A O 1
ATOM 1501 N N . ALA A 1 210 ? -51.937 -3.723 101.192 1.00 62.59 210 ALA A N 1
ATOM 1502 C CA . ALA A 1 210 ? -51.878 -3.473 102.621 1.00 62.59 210 ALA A CA 1
ATOM 1503 C C . ALA A 1 210 ? -50.474 -3.858 103.077 1.00 62.59 210 ALA A C 1
ATOM 1505 O O . ALA A 1 210 ? -50.082 -5.020 102.938 1.00 62.59 210 ALA A O 1
ATOM 1506 N N . ASP A 1 211 ? -49.721 -2.866 103.550 1.00 56.78 211 ASP A N 1
ATOM 1507 C CA . ASP A 1 211 ? -48.440 -3.087 104.192 1.00 56.78 211 ASP A CA 1
ATOM 1508 C C . ASP A 1 211 ? -48.733 -4.105 105.283 1.00 56.78 211 ASP A C 1
ATOM 1510 O O . ASP A 1 211 ? -49.501 -3.832 106.214 1.00 56.78 211 ASP A O 1
ATOM 1514 N N . ARG A 1 212 ? -48.257 -5.338 105.096 1.00 51.31 212 ARG A N 1
ATOM 1515 C CA . ARG A 1 212 ? -48.414 -6.369 106.105 1.00 51.31 212 ARG A CA 1
ATOM 1516 C C . ARG A 1 212 ? -47.488 -5.929 107.220 1.00 51.31 212 ARG A C 1
ATOM 1518 O O . ARG A 1 212 ? -46.336 -6.345 107.274 1.00 51.31 212 ARG A O 1
ATOM 1525 N N . GLN A 1 213 ? -48.010 -5.057 108.084 1.00 51.50 213 GLN A N 1
ATOM 1526 C CA . GLN A 1 213 ? -47.550 -4.881 109.441 1.00 51.50 213 GLN A CA 1
ATOM 1527 C C . GLN A 1 213 ? -47.448 -6.291 110.001 1.00 51.50 213 GLN A C 1
ATOM 1529 O O . GLN A 1 213 ? -48.443 -6.939 110.331 1.00 51.50 213 GLN A O 1
ATOM 1534 N N . LEU A 1 214 ? -46.217 -6.792 110.020 1.00 55.81 214 LEU A N 1
ATOM 1535 C CA . LEU A 1 214 ? -45.801 -7.839 110.923 1.00 55.81 214 LEU A CA 1
ATOM 1536 C C . LEU A 1 214 ? -46.045 -7.261 112.317 1.00 55.81 214 LEU A C 1
ATOM 1538 O O . LEU A 1 214 ? -45.218 -6.536 112.863 1.00 55.81 214 LEU A O 1
ATOM 1542 N N . LEU A 1 215 ? -47.256 -7.491 112.825 1.00 50.25 215 LEU A N 1
ATOM 1543 C CA . LEU A 1 215 ? -47.590 -7.278 114.221 1.00 50.25 215 LEU A CA 1
ATOM 1544 C C . LEU A 1 215 ? -46.630 -8.147 115.044 1.00 50.25 215 LEU A C 1
ATOM 1546 O O . LEU A 1 215 ? -46.535 -9.346 114.769 1.00 50.25 215 LEU A O 1
ATOM 1550 N N . PRO A 1 216 ? -45.905 -7.568 116.012 1.00 54.72 216 PRO A N 1
ATOM 1551 C CA . PRO A 1 216 ? -45.051 -8.337 116.893 1.00 54.72 216 PRO A CA 1
ATOM 1552 C C . PRO A 1 216 ? -45.919 -9.074 117.919 1.00 54.72 216 PRO A C 1
ATOM 1554 O O . PRO A 1 216 ? -46.676 -8.439 118.655 1.00 54.72 216 PRO A O 1
ATOM 1557 N N . ALA A 1 217 ? -45.783 -10.398 117.960 1.00 45.62 217 ALA A N 1
ATOM 1558 C CA . ALA A 1 217 ? -45.914 -11.242 119.148 1.00 45.62 217 ALA A CA 1
ATOM 1559 C C . ALA A 1 217 ? -45.253 -12.595 118.859 1.00 45.62 217 ALA A C 1
ATOM 1561 O O . ALA A 1 217 ? -45.725 -13.289 117.930 1.00 45.62 217 ALA A O 1
#

Radius of gyration: 54.32 Å; Cα contacts (8 Å, |Δi|>4): 128; chains: 1; bounding box: 99×23×183 Å

Solvent-accessible surface area (backbone atoms only — not comparable to full-atom values): 11015 Å² total; per-residue (Å²): 107,68,69,60,50,50,52,32,52,50,48,35,52,50,28,54,52,48,44,53,52,40,52,53,51,41,51,51,35,52,53,50,36,50,53,40,52,53,50,48,52,50,39,51,54,50,39,56,50,37,52,53,49,49,53,52,40,49,52,49,31,50,51,18,52,52,43,31,51,53,17,51,54,43,31,52,54,14,60,72,51,45,82,83,13,52,69,50,31,53,52,17,51,51,4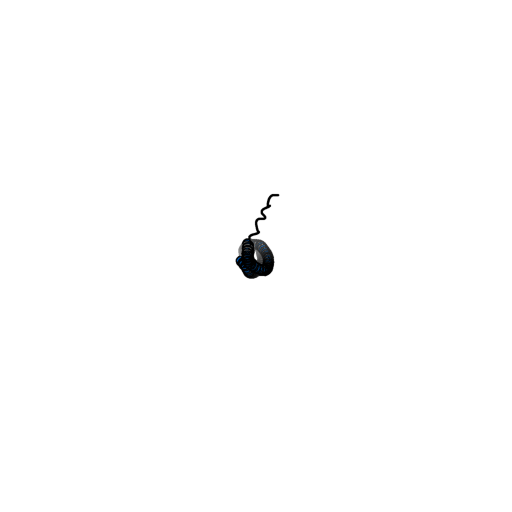7,27,51,51,17,54,52,46,32,50,53,31,51,64,53,46,53,58,43,53,52,49,38,55,52,37,55,54,48,41,56,53,46,50,54,51,36,54,52,32,53,51,48,41,50,53,42,50,52,51,42,52,52,36,53,52,51,31,53,52,26,53,52,49,45,54,51,50,50,54,52,48,53,52,50,54,52,50,50,54,52,50,53,50,51,52,52,50,48,54,51,48,51,53,50,51,54,51,50,52,51,52,54,49,51,52,52,56,63,54,66,70,62,76,73,76,77,78,72,77,73,90,128

Secondary structure (DSSP, 8-state):
-HHHHHHHHHHHHHHHHHHHHHHHHHHHHHHHHHHHHHHHHHHHHHHHHHHHHHHHHHHHHHHHHHHHHHHHHHHHHHHHTGGGGHHHHHHHHHHHHHHHHHHHHHHHHHHHHHHHHHHHHHHHHHHHHHHHHHHHHHHHHHHHHHHHHHHHHHHHHHHHHHHHHHHHHHHHHHHHHHHHHHHHHHHHHHHHHHHHHHHHHHHHHT-----------

Nearest PDB structures (foldseek):
  3zx6-assembly1_B  TM=9.107E-01  e=6.086E-14  Archaeoglobus fulgidus DSM 4304
  8c5v-assembly1_I  TM=8.618E-01  e=6.167E-13  Escherichia coli
  3ja6-assembly1_I  TM=6.311E-01  e=1.382E-08  Escherichia coli
  3g67-assembly1_A  TM=5.855E-01  e=1.669E-06  Thermotoga maritima
  3g6b-assembly1_A  TM=5.876E-01  e=6.077E-06  Thermotoga maritima

pLDDT: mean 91.04, std 8.53, range [45.62, 98.12]

Sequence (217 aa):
MDELGSTVRNNAHSTHHANHLVGQACEIATRGGNVVGDVVTMMRGISDSSAKISDIIGVIDGTAFQTNILALNAAVEAARAGEQGRGFAVVAGEVRTLAQRSAQAAKEVKSPITSIAEQVDQGAALVDRAGTTMQEMVSSVRQVSTLVSEISAASSEQSTGVGQVGDAVSQIDQVTQQNAALVEECAAAAESLKRQAHGLVEAVAVFKLADRQLLPA